Protein AF-S7Q0G0-F1 (afdb_monomer)

Nearest PDB structures (foldseek):
  1zi9-assembly1_A  TM=7.040E-01  e=8.096E-02  Pseudomonas putida
  4hxf-assembly1_B  TM=4.842E-01  e=6.337E-03  Pyrococcus horikoshii OT3
  5yzm-assembly1_A  TM=5.977E-01  e=3.192E-01  Deinococcus radiodurans R1 = ATCC 13939 = DSM 20539
  4zv9-assembly5_E  TM=6.119E-01  e=9.689E-01  Escherichia coli O157:H7
  5vw7-assembly1_A  TM=4.801E-01  e=5.652E+00  Zea mays

InterPro domains:
  IPR029058 Alpha/Beta hydrolase fold [SSF53474] (4-158)
  IPR050960 AB hydrolase superfamily, subfamily 4 [PTHR10794] (1-162)

Mean predicted aligned error: 10.91 Å

pLDDT: mean 83.36, std 21.14, range [27.02, 98.25]

Organism: Myotis brandtii (NCBI:txid109478)

Sequence (213 aa):
MTGAACISPVLRCREWFEAGLPWPYERGFLLHQKIALSRYTTALEDTVDTHKLFRSRSLREFEETLFCHTKSFPISWDAYWDHNDPLRDVDEAAVPVLCICSADDPVCGPPDHFLPTELFHSNPYFFLLLSRQGGHCGFLRQESLPAWSHEVILEYFRALTDFFRTEERIKGLSKHRGSFLGGRRRWGTLQKREVSPSSSLDEIFSWKRSYTR

Radius of gyration: 25.45 Å; Cα contacts (8 Å, |Δi|>4): 214; chains: 1; bounding box: 62×53×74 Å

Structure (mmCIF, N/CA/C/O backbone):
data_AF-S7Q0G0-F1
#
_entry.id   AF-S7Q0G0-F1
#
loop_
_atom_site.group_PDB
_atom_site.id
_atom_site.type_symbol
_atom_site.label_atom_id
_atom_site.label_alt_id
_atom_site.label_comp_id
_atom_site.label_asym_id
_atom_site.label_entity_id
_atom_site.label_seq_id
_atom_site.pdbx_PDB_ins_code
_atom_site.Cartn_x
_atom_site.Cartn_y
_atom_site.Cartn_z
_atom_site.occupancy
_atom_site.B_iso_or_equiv
_atom_site.auth_seq_id
_atom_site.auth_comp_id
_atom_site.auth_asym_id
_atom_site.auth_atom_id
_atom_site.pdbx_PDB_model_num
ATOM 1 N N . MET A 1 1 ? 0.731 -3.400 24.740 1.00 70.44 1 MET A N 1
ATOM 2 C CA . MET A 1 1 ? -0.543 -3.443 23.999 1.00 70.44 1 MET A CA 1
ATOM 3 C C . MET A 1 1 ? -0.237 -2.965 22.597 1.00 70.44 1 MET A C 1
ATOM 5 O O . MET A 1 1 ? 0.502 -1.996 22.485 1.00 70.44 1 MET A O 1
ATOM 9 N N . THR A 1 2 ? -0.728 -3.658 21.575 1.00 87.94 2 THR A N 1
ATOM 10 C CA . THR A 1 2 ? -0.314 -3.425 20.188 1.00 87.94 2 THR A CA 1
ATOM 11 C C . THR A 1 2 ? -1.556 -3.320 19.316 1.00 87.94 2 THR A C 1
ATOM 13 O O . THR A 1 2 ? -2.482 -4.110 19.473 1.00 87.94 2 THR A O 1
ATOM 16 N N . GLY A 1 3 ? -1.573 -2.331 18.436 1.00 94.50 3 GLY A N 1
ATOM 17 C CA . GLY A 1 3 ? -2.569 -2.127 17.392 1.00 94.50 3 GLY A CA 1
ATOM 18 C C . GLY A 1 3 ? -1.891 -1.392 16.241 1.00 94.50 3 GLY A C 1
ATOM 19 O O . GLY A 1 3 ? -0.854 -0.759 16.451 1.00 94.50 3 GLY A O 1
ATOM 20 N N . ALA A 1 4 ? -2.452 -1.489 15.044 1.00 96.88 4 ALA A N 1
ATOM 21 C CA . ALA A 1 4 ? -1.918 -0.833 13.858 1.00 96.88 4 ALA A CA 1
ATOM 22 C C . ALA A 1 4 ? -2.975 0.059 13.208 1.00 96.88 4 ALA A C 1
ATOM 24 O O . ALA A 1 4 ? -4.178 -0.154 13.370 1.00 96.88 4 ALA A O 1
ATOM 25 N N . ALA A 1 5 ? -2.516 1.069 12.478 1.00 97.50 5 ALA A N 1
ATOM 26 C CA . ALA A 1 5 ? -3.369 1.894 11.645 1.00 97.50 5 ALA A CA 1
ATOM 27 C C . ALA A 1 5 ? -2.645 2.237 10.341 1.00 97.50 5 ALA A C 1
ATOM 29 O O . ALA A 1 5 ? -1.442 2.503 10.347 1.00 97.50 5 ALA A O 1
ATOM 30 N N . CYS A 1 6 ? -3.388 2.241 9.242 1.00 96.94 6 CYS A N 1
ATOM 31 C CA . CYS A 1 6 ? -2.904 2.497 7.895 1.00 96.94 6 CYS A CA 1
ATOM 32 C C . CYS A 1 6 ? -3.751 3.602 7.258 1.00 96.94 6 CYS A C 1
ATOM 34 O O . CYS A 1 6 ? -4.979 3.581 7.357 1.00 96.94 6 CYS A O 1
ATOM 36 N N . ILE A 1 7 ? -3.097 4.548 6.586 1.00 97.31 7 ILE A N 1
ATOM 37 C CA . ILE A 1 7 ? -3.751 5.602 5.804 1.00 97.31 7 ILE A CA 1
ATOM 38 C C . ILE A 1 7 ? -3.572 5.247 4.331 1.00 97.31 7 ILE A C 1
ATOM 40 O O . ILE A 1 7 ? -2.442 5.145 3.865 1.00 97.31 7 ILE A O 1
ATOM 44 N N . SER A 1 8 ? -4.694 5.023 3.656 1.00 96.94 8 SER A N 1
ATOM 45 C CA . SER A 1 8 ? -4.835 4.564 2.272 1.00 96.94 8 SER A CA 1
ATOM 46 C C . SER A 1 8 ? -3.851 3.467 1.874 1.00 96.94 8 SER A C 1
ATOM 48 O O . SER A 1 8 ? -3.038 3.649 0.964 1.00 96.94 8 SER A O 1
ATOM 50 N N . PRO A 1 9 ? -3.893 2.317 2.568 1.00 96.44 9 PRO A N 1
ATOM 51 C CA . PRO A 1 9 ? -3.109 1.171 2.149 1.00 96.44 9 PRO A CA 1
ATOM 52 C C . PRO A 1 9 ? -3.590 0.676 0.780 1.00 96.44 9 PRO A C 1
ATOM 54 O O . PRO A 1 9 ? -4.787 0.482 0.565 1.00 96.44 9 PRO A O 1
ATOM 57 N N . VAL A 1 10 ? -2.648 0.391 -0.118 1.00 94.62 10 VAL A N 1
ATOM 58 C CA . VAL A 1 10 ? -2.924 -0.438 -1.296 1.00 94.62 10 VAL A CA 1
ATOM 59 C C . VAL A 1 10 ? -2.934 -1.888 -0.816 1.00 94.62 10 VAL A C 1
ATOM 61 O O . VAL A 1 10 ? -1.903 -2.415 -0.414 1.00 94.62 10 VAL A O 1
ATOM 64 N N . LEU A 1 11 ? -4.114 -2.508 -0.774 1.00 94.12 11 LEU A N 1
ATOM 65 C CA . LEU A 1 11 ? -4.291 -3.850 -0.200 1.00 94.12 11 LEU A CA 1
ATOM 66 C C . LEU A 1 11 ? -4.164 -4.951 -1.260 1.00 94.12 11 LEU A C 1
ATOM 68 O O . LEU A 1 11 ? -3.608 -6.003 -0.987 1.00 94.12 11 LEU A O 1
ATOM 72 N N . ARG A 1 12 ? -4.624 -4.691 -2.487 1.00 93.81 12 ARG A N 1
ATOM 73 C CA . ARG A 1 12 ? -4.507 -5.595 -3.642 1.00 93.81 12 ARG A CA 1
ATOM 74 C C . ARG A 1 12 ? -3.369 -5.154 -4.561 1.00 93.81 12 ARG A C 1
ATOM 76 O O . ARG A 1 12 ? -3.592 -4.685 -5.675 1.00 93.81 12 ARG A O 1
ATOM 83 N N . CYS A 1 13 ? -2.140 -5.195 -4.041 1.00 93.50 13 CYS A N 1
ATOM 84 C CA . CYS A 1 13 ? -0.966 -4.628 -4.715 1.00 93.50 13 CYS A CA 1
ATOM 85 C C . CYS A 1 13 ? -0.673 -5.284 -6.067 1.00 93.50 13 CYS A C 1
ATOM 87 O O . CYS A 1 13 ? -0.315 -4.589 -7.018 1.00 93.50 13 CYS A O 1
ATOM 89 N N . ARG A 1 14 ? -0.845 -6.604 -6.176 1.00 94.94 14 ARG A N 1
ATOM 90 C CA . ARG A 1 14 ? -0.619 -7.321 -7.431 1.00 94.94 14 ARG A CA 1
ATOM 91 C C . ARG A 1 14 ? -1.525 -6.790 -8.536 1.00 94.94 14 ARG A C 1
ATOM 93 O O . ARG A 1 14 ? -1.038 -6.354 -9.578 1.00 94.94 14 ARG A O 1
ATOM 100 N N . GLU A 1 15 ? -2.830 -6.792 -8.288 1.00 94.38 15 GLU A N 1
ATOM 101 C CA . GLU A 1 15 ? -3.833 -6.308 -9.230 1.00 94.38 15 GLU A CA 1
ATOM 102 C C . GLU A 1 15 ? -3.634 -4.823 -9.517 1.00 94.38 15 GLU A C 1
ATOM 104 O O . GLU A 1 15 ? -3.828 -4.386 -10.644 1.00 94.38 15 GLU A O 1
ATOM 109 N N . TRP A 1 16 ? -3.201 -4.047 -8.523 1.00 94.25 16 TRP A N 1
ATOM 110 C CA . TRP A 1 16 ? -2.886 -2.631 -8.683 1.00 94.25 16 TRP A CA 1
ATOM 111 C C . TRP A 1 16 ? -1.757 -2.390 -9.694 1.00 94.25 16 TRP A C 1
ATOM 113 O O . TRP A 1 16 ? -1.891 -1.547 -10.584 1.00 94.25 16 TRP A O 1
ATOM 123 N N . PHE A 1 17 ? -0.673 -3.169 -9.624 1.00 94.88 17 PHE A N 1
ATOM 124 C CA . PHE A 1 17 ? 0.392 -3.109 -10.627 1.00 94.88 17 PHE A CA 1
ATOM 125 C C . PHE A 1 17 ? -0.078 -3.617 -11.997 1.00 94.88 17 PHE A C 1
ATOM 127 O O . PHE A 1 17 ? 0.301 -3.045 -13.017 1.00 94.88 17 PHE A O 1
ATOM 134 N N . GLU A 1 18 ? -0.884 -4.680 -12.041 1.00 94.56 18 GLU A N 1
ATOM 135 C CA . GLU A 1 18 ? -1.365 -5.284 -13.292 1.00 94.56 18 GLU A CA 1
ATOM 136 C C . GLU A 1 18 ? -2.386 -4.409 -14.033 1.00 94.56 18 GLU A C 1
ATOM 138 O O . GLU A 1 18 ? -2.316 -4.291 -15.257 1.00 94.56 18 GLU A O 1
ATOM 143 N N . ALA A 1 19 ? -3.303 -3.772 -13.307 1.00 92.88 19 ALA A N 1
ATOM 144 C CA . ALA A 1 19 ? -4.296 -2.854 -13.855 1.00 92.88 19 ALA A CA 1
ATOM 145 C C . ALA A 1 19 ? -3.681 -1.505 -14.253 1.00 92.88 19 ALA A C 1
ATOM 147 O O . ALA A 1 19 ? -4.125 -0.880 -15.218 1.00 92.88 19 ALA A O 1
ATOM 148 N N . GLY A 1 20 ? -2.646 -1.077 -13.526 1.00 89.56 20 GLY A N 1
ATOM 149 C CA . GLY A 1 20 ? -1.986 0.203 -13.724 1.00 89.56 20 GLY A CA 1
ATOM 150 C C . GLY A 1 20 ? -2.776 1.383 -13.154 1.00 89.56 20 GLY A C 1
ATOM 151 O O . GLY A 1 20 ? -3.981 1.335 -12.907 1.00 89.56 20 GLY A O 1
ATOM 152 N N . LEU A 1 21 ? -2.060 2.484 -12.945 1.00 90.19 21 LEU A N 1
ATOM 153 C CA . LEU A 1 21 ? -2.636 3.746 -12.492 1.00 90.19 21 LEU A CA 1
ATOM 154 C C . LEU A 1 21 ? -3.151 4.575 -13.674 1.00 90.19 21 LEU A C 1
ATOM 156 O O . LEU A 1 21 ? -2.703 4.391 -14.810 1.00 90.19 21 LEU A O 1
ATOM 160 N N . PRO A 1 22 ? -3.997 5.594 -13.429 1.00 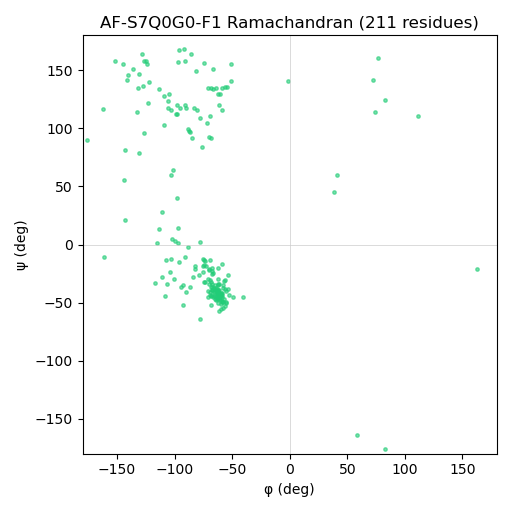90.19 22 PRO A N 1
ATOM 161 C CA . PRO A 1 22 ? -4.240 6.603 -14.442 1.00 90.19 22 PRO A CA 1
ATOM 162 C C . PRO A 1 22 ? -2.909 7.210 -14.906 1.00 90.19 22 PRO A C 1
ATOM 164 O O . PRO A 1 22 ? -2.053 7.584 -14.097 1.00 90.19 22 PRO A O 1
ATOM 167 N N . TRP A 1 23 ? -2.772 7.362 -16.224 1.00 90.69 23 TRP A N 1
ATOM 168 C CA . TRP A 1 23 ? -1.546 7.780 -16.913 1.00 90.69 23 TRP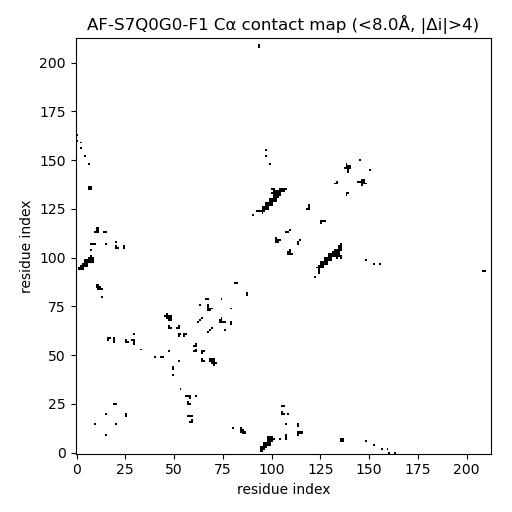 A CA 1
ATOM 169 C C . TRP A 1 23 ? -0.719 8.896 -16.243 1.00 90.69 23 TRP A C 1
ATOM 171 O O . TRP A 1 23 ? 0.507 8.746 -16.188 1.00 90.69 23 TRP A O 1
ATOM 181 N N . PRO A 1 24 ? -1.300 10.010 -15.736 1.00 91.94 24 PRO A N 1
ATOM 182 C CA . PRO A 1 24 ? -0.474 11.057 -15.137 1.00 91.94 24 PRO A CA 1
ATOM 183 C C . PRO A 1 24 ? 0.182 10.605 -13.824 1.00 91.94 24 PRO A C 1
ATOM 185 O O . PRO A 1 24 ? 1.343 10.938 -13.584 1.00 91.94 24 PRO A O 1
ATOM 188 N N . TYR A 1 25 ? -0.518 9.811 -13.008 1.00 91.94 25 TYR A N 1
ATOM 189 C CA . TYR A 1 25 ? 0.019 9.270 -11.759 1.00 91.94 25 TYR A CA 1
ATOM 190 C C . TYR A 1 25 ? 1.067 8.201 -12.040 1.00 91.94 25 TYR A C 1
ATOM 192 O O . TYR A 1 25 ? 2.158 8.264 -11.478 1.00 91.94 25 TYR A O 1
ATOM 200 N N . GLU A 1 26 ? 0.786 7.280 -12.967 1.00 94.44 26 GLU A N 1
ATOM 201 C CA . GLU A 1 26 ? 1.734 6.224 -13.326 1.00 94.44 26 GLU A CA 1
ATOM 202 C C . GLU A 1 26 ? 3.072 6.806 -13.795 1.00 94.44 26 GLU A C 1
ATOM 204 O O . GLU A 1 26 ? 4.136 6.419 -13.310 1.00 94.44 26 GLU A O 1
ATOM 209 N N . ARG A 1 27 ? 3.028 7.802 -14.690 1.00 95.12 27 ARG A N 1
ATOM 210 C CA . ARG A 1 27 ? 4.240 8.478 -15.166 1.00 95.12 27 ARG A CA 1
ATOM 211 C C . ARG A 1 27 ? 4.975 9.214 -14.058 1.00 95.12 27 ARG A C 1
ATOM 213 O O . ARG A 1 27 ? 6.203 9.163 -14.030 1.00 95.12 27 ARG A O 1
ATOM 220 N N . GLY A 1 28 ? 4.247 9.904 -13.180 1.00 95.75 28 GLY A N 1
ATOM 221 C CA . GLY A 1 28 ? 4.829 10.619 -12.046 1.00 95.75 28 GLY A CA 1
ATOM 222 C C . GLY A 1 28 ? 5.583 9.676 -11.110 1.00 95.75 28 GLY A C 1
ATOM 223 O O . GLY A 1 28 ? 6.762 9.904 -10.833 1.00 95.75 28 GLY A O 1
ATOM 224 N N . PHE A 1 29 ? 4.940 8.583 -10.693 1.00 95.12 29 PHE A N 1
ATOM 225 C CA . PHE A 1 29 ? 5.558 7.568 -9.840 1.00 95.12 29 PHE A CA 1
ATOM 226 C C . PHE A 1 29 ? 6.736 6.884 -10.526 1.00 95.12 29 PHE A C 1
ATOM 228 O O . PHE A 1 29 ? 7.815 6.800 -9.945 1.00 95.12 29 PHE A O 1
ATOM 235 N N . LEU A 1 30 ? 6.576 6.456 -11.779 1.00 97.06 30 LEU A N 1
ATOM 236 C CA . LEU A 1 30 ? 7.646 5.789 -12.514 1.00 97.06 30 LEU A CA 1
ATOM 237 C C . LEU A 1 30 ? 8.870 6.699 -12.671 1.00 97.06 30 LEU A C 1
ATOM 239 O O . LEU A 1 30 ? 10.003 6.257 -12.481 1.00 97.06 30 LEU A O 1
ATOM 243 N N . LEU A 1 31 ? 8.658 7.978 -12.993 1.00 97.50 31 LEU A N 1
ATOM 244 C CA . LEU A 1 31 ? 9.743 8.950 -13.088 1.00 97.50 31 LEU A CA 1
ATOM 245 C C . LEU A 1 31 ? 10.420 9.158 -11.730 1.00 97.50 31 LEU A C 1
ATOM 247 O O . LEU A 1 31 ? 11.648 9.168 -11.668 1.00 97.50 31 LEU A O 1
ATOM 251 N N . HIS A 1 32 ? 9.642 9.285 -10.654 1.00 96.62 32 HIS A N 1
ATOM 252 C CA . HIS A 1 32 ? 10.174 9.429 -9.302 1.00 96.62 32 HIS A CA 1
ATOM 253 C C . HIS A 1 32 ? 11.064 8.241 -8.910 1.00 96.62 32 HIS A C 1
ATOM 255 O O . HIS A 1 32 ? 12.215 8.444 -8.522 1.00 96.62 32 HIS A O 1
ATOM 261 N N . GLN A 1 33 ? 10.579 7.012 -9.106 1.00 96.44 33 GLN A N 1
ATOM 262 C CA . GLN A 1 33 ? 11.322 5.783 -8.811 1.00 96.44 33 GLN A CA 1
ATOM 263 C C . GLN A 1 33 ? 12.607 5.684 -9.646 1.00 96.44 33 GLN A C 1
ATOM 265 O O . GLN A 1 33 ? 13.678 5.382 -9.119 1.00 96.44 33 GLN A O 1
ATOM 270 N N . LYS A 1 34 ? 12.543 6.013 -10.944 1.00 97.12 34 LYS A N 1
ATOM 271 C CA . LYS A 1 34 ? 13.727 6.048 -11.816 1.00 97.12 34 LYS A CA 1
ATOM 272 C C . LYS A 1 34 ? 14.749 7.087 -11.368 1.00 97.12 34 LYS A C 1
ATOM 274 O O . LYS A 1 34 ? 15.937 6.784 -11.339 1.00 97.12 34 LYS A O 1
ATOM 279 N N . ILE A 1 35 ? 14.317 8.295 -11.003 1.00 97.12 35 ILE A N 1
ATOM 280 C CA . ILE A 1 35 ? 15.218 9.335 -10.488 1.00 97.12 35 ILE A CA 1
ATOM 281 C C . ILE A 1 35 ? 15.881 8.858 -9.194 1.00 97.12 35 ILE A C 1
ATOM 283 O O . ILE A 1 35 ? 17.103 8.960 -9.073 1.00 97.12 35 ILE A O 1
ATOM 287 N N . ALA A 1 36 ? 15.109 8.293 -8.263 1.00 95.69 36 ALA A N 1
ATOM 288 C CA . ALA A 1 36 ? 15.630 7.777 -7.002 1.00 95.69 36 ALA A CA 1
ATOM 289 C C . ALA A 1 36 ? 16.690 6.685 -7.229 1.00 95.69 36 ALA A C 1
ATOM 291 O O . ALA A 1 36 ? 17.797 6.788 -6.696 1.00 95.69 36 ALA A O 1
ATOM 292 N N . LEU A 1 37 ? 16.400 5.697 -8.082 1.00 95.62 37 LEU A N 1
ATOM 293 C CA . LEU A 1 37 ? 17.322 4.592 -8.361 1.00 95.62 37 LEU A CA 1
ATOM 294 C C . LEU A 1 37 ? 18.493 4.963 -9.272 1.00 95.62 37 LEU A C 1
ATOM 296 O O . LEU A 1 37 ? 19.541 4.328 -9.178 1.00 95.62 37 LEU A O 1
ATOM 300 N N . SER A 1 38 ? 18.384 6.006 -10.102 1.00 95.38 38 SER A N 1
ATOM 301 C CA . SER A 1 38 ? 19.480 6.431 -10.991 1.00 95.38 38 SER A CA 1
ATOM 302 C C . SER A 1 38 ? 20.778 6.731 -10.230 1.00 95.38 38 SER A C 1
ATOM 304 O O . SER A 1 38 ? 21.874 6.465 -10.727 1.00 95.38 38 SER A O 1
ATOM 306 N N . ARG A 1 39 ? 20.656 7.192 -8.979 1.00 95.19 39 ARG A N 1
ATOM 307 C CA . ARG A 1 39 ? 21.774 7.482 -8.069 1.00 95.19 39 ARG A CA 1
ATOM 308 C C . ARG A 1 39 ? 22.539 6.232 -7.626 1.00 95.19 39 ARG A C 1
ATOM 310 O O . ARG A 1 39 ? 23.675 6.352 -7.184 1.00 95.19 39 ARG A O 1
ATOM 317 N N . TYR A 1 40 ? 21.920 5.061 -7.745 1.00 94.56 40 TYR A N 1
ATOM 318 C CA . TYR A 1 40 ? 22.446 3.770 -7.303 1.00 94.56 40 TYR A CA 1
ATOM 319 C C . TYR A 1 40 ? 22.735 2.824 -8.474 1.00 94.56 40 TYR A C 1
ATOM 321 O O . TYR A 1 40 ? 22.965 1.638 -8.259 1.00 94.56 40 TYR A O 1
ATOM 329 N N . THR A 1 41 ? 22.748 3.337 -9.710 1.00 93.56 41 THR A N 1
ATOM 330 C CA . THR A 1 41 ? 22.919 2.527 -10.927 1.00 93.56 41 THR A CA 1
ATOM 331 C C . THR A 1 41 ? 24.152 1.627 -10.864 1.00 93.56 41 THR A C 1
ATOM 333 O O . THR A 1 41 ? 24.046 0.453 -11.186 1.00 93.56 41 THR A O 1
ATOM 336 N N . THR A 1 42 ? 25.290 2.141 -10.390 1.00 93.06 42 THR A N 1
ATOM 337 C CA . THR A 1 42 ? 26.540 1.370 -10.283 1.00 93.06 42 THR A CA 1
ATOM 338 C C . THR A 1 42 ? 26.440 0.209 -9.297 1.00 93.06 42 THR A C 1
ATOM 340 O O . THR A 1 42 ? 26.979 -0.857 -9.554 1.00 93.06 42 THR A O 1
ATOM 343 N N . ALA A 1 43 ? 25.725 0.385 -8.184 1.00 93.25 43 ALA A N 1
ATOM 344 C CA . ALA A 1 43 ? 25.512 -0.680 -7.205 1.00 93.25 43 ALA A CA 1
ATOM 345 C C . ALA A 1 43 ? 24.504 -1.729 -7.704 1.00 93.25 43 ALA A C 1
ATOM 347 O O . ALA A 1 43 ? 24.605 -2.905 -7.364 1.00 93.25 43 ALA A O 1
ATOM 348 N N . LEU A 1 44 ? 23.525 -1.304 -8.506 1.00 92.81 44 LEU A N 1
ATOM 349 C CA . LEU A 1 44 ? 22.497 -2.183 -9.062 1.00 92.81 44 LEU A CA 1
ATOM 350 C C . LEU A 1 44 ? 22.963 -2.936 -10.311 1.00 92.81 44 LEU A C 1
ATOM 352 O O . LEU A 1 44 ? 22.379 -3.968 -10.634 1.00 92.81 44 LEU A O 1
ATOM 356 N N . GLU A 1 45 ? 24.001 -2.450 -10.995 1.00 93.56 45 GLU A N 1
ATOM 357 C CA . GLU A 1 45 ? 24.485 -3.007 -12.259 1.00 93.56 45 GLU A CA 1
ATOM 358 C C . GLU A 1 45 ? 24.849 -4.488 -12.145 1.00 93.56 45 GLU A C 1
ATOM 360 O O . GLU A 1 45 ? 24.517 -5.260 -13.040 1.00 93.56 45 GLU A O 1
ATOM 365 N N . ASP A 1 46 ? 25.433 -4.926 -11.031 1.00 92.94 46 ASP A N 1
ATOM 366 C CA . ASP A 1 46 ? 25.801 -6.333 -10.830 1.00 92.94 46 ASP A CA 1
ATOM 367 C C . ASP A 1 46 ? 24.601 -7.243 -10.526 1.00 92.94 46 ASP A C 1
ATOM 369 O O . ASP A 1 46 ? 24.684 -8.458 -10.701 1.00 92.94 46 ASP A O 1
ATOM 373 N N . THR A 1 47 ? 23.465 -6.674 -10.111 1.00 93.56 47 THR A N 1
ATOM 374 C CA . THR A 1 47 ? 22.293 -7.439 -9.651 1.00 93.56 47 THR A CA 1
ATOM 375 C C . THR A 1 47 ? 21.151 -7.438 -10.665 1.00 93.56 47 THR A C 1
ATOM 377 O O . THR A 1 47 ? 20.450 -8.439 -10.792 1.00 93.56 47 THR A O 1
ATOM 380 N N . VAL A 1 48 ? 20.957 -6.347 -11.408 1.00 95.00 48 VAL A N 1
ATOM 381 C CA . VAL A 1 48 ? 19.804 -6.137 -12.299 1.00 95.00 48 VAL A CA 1
ATOM 382 C C . VAL A 1 48 ? 20.268 -5.556 -13.636 1.00 95.00 48 VAL A C 1
ATOM 384 O O . VAL A 1 48 ? 21.269 -4.847 -13.715 1.00 95.00 48 VAL A O 1
ATOM 387 N N . ASP A 1 49 ? 19.542 -5.844 -14.719 1.00 94.50 49 ASP A N 1
ATOM 388 C CA . ASP A 1 49 ? 19.712 -5.130 -15.990 1.00 94.50 49 ASP A CA 1
ATOM 389 C C . ASP A 1 49 ? 19.199 -3.684 -15.859 1.00 94.50 49 ASP A C 1
ATOM 391 O O . ASP A 1 49 ? 18.014 -3.387 -16.047 1.00 94.50 49 ASP A O 1
ATOM 395 N N . THR A 1 50 ? 20.110 -2.772 -15.518 1.00 95.25 50 THR A N 1
ATOM 396 C CA . THR A 1 50 ? 19.821 -1.345 -15.328 1.00 95.25 50 THR A CA 1
ATOM 397 C C . THR A 1 50 ? 19.327 -0.678 -16.612 1.00 95.25 50 THR A C 1
ATOM 399 O O . THR A 1 50 ? 18.445 0.181 -16.560 1.00 95.25 50 THR A O 1
ATOM 402 N N . HIS A 1 51 ? 19.816 -1.094 -17.784 1.00 93.81 51 HIS A N 1
ATOM 403 C CA . HIS A 1 51 ? 19.362 -0.548 -19.062 1.00 93.81 51 HIS A CA 1
ATOM 404 C C . HIS A 1 51 ? 17.897 -0.911 -19.329 1.00 93.81 51 HIS A C 1
ATOM 406 O O . HIS A 1 51 ? 17.109 -0.039 -19.708 1.00 93.81 51 HIS A O 1
ATOM 412 N N . LYS A 1 52 ? 17.502 -2.168 -19.094 1.00 94.94 52 LYS A N 1
ATOM 413 C CA . LYS A 1 52 ? 16.096 -2.587 -19.178 1.00 94.94 52 LYS A CA 1
ATOM 414 C C . LYS A 1 52 ? 15.239 -1.851 -18.144 1.00 94.94 52 LYS A C 1
ATOM 416 O O . LYS A 1 52 ? 14.217 -1.283 -18.523 1.00 94.94 52 LYS A O 1
ATOM 421 N N . LEU A 1 53 ? 15.696 -1.769 -16.892 1.00 96.44 53 LEU A N 1
ATOM 422 C CA . LEU A 1 53 ? 14.989 -1.111 -15.786 1.00 96.44 53 LEU A CA 1
ATOM 423 C C . LEU A 1 53 ? 14.641 0.355 -16.097 1.00 96.44 53 LEU A C 1
ATOM 425 O O . LEU A 1 53 ? 13.492 0.785 -15.977 1.00 96.44 53 LEU A O 1
ATOM 429 N N . PHE A 1 54 ? 15.615 1.147 -16.556 1.00 96.62 54 PHE A N 1
ATOM 430 C CA . PHE A 1 54 ? 15.369 2.559 -16.869 1.00 96.62 54 PHE A CA 1
ATOM 431 C C . PHE A 1 54 ? 14.563 2.761 -18.162 1.00 96.62 54 PHE A C 1
ATOM 433 O O . PHE A 1 54 ? 13.997 3.841 -18.368 1.00 96.62 54 PHE A O 1
ATOM 440 N N . ARG A 1 55 ? 14.422 1.726 -19.001 1.00 96.69 55 ARG A N 1
ATOM 441 C CA . ARG A 1 55 ? 13.578 1.734 -20.208 1.00 96.69 55 ARG A CA 1
ATOM 442 C C . ARG A 1 55 ? 12.143 1.261 -19.986 1.00 96.69 55 ARG A C 1
ATOM 444 O O . ARG A 1 55 ? 11.334 1.494 -20.886 1.00 96.69 55 ARG A O 1
ATOM 451 N N . SER A 1 56 ? 11.816 0.683 -18.828 1.00 97.19 56 SER A N 1
ATOM 452 C CA . SER A 1 56 ? 10.453 0.257 -18.475 1.00 97.19 56 SER A CA 1
ATOM 453 C C . SER A 1 56 ? 9.435 1.379 -18.684 1.00 97.19 56 SER A C 1
ATOM 455 O O . SER A 1 56 ? 9.734 2.551 -18.429 1.00 97.19 56 SER A O 1
ATOM 457 N N . ARG A 1 57 ? 8.242 1.050 -19.178 1.00 95.06 57 ARG A N 1
ATOM 458 C CA . ARG A 1 57 ? 7.208 2.031 -19.556 1.00 95.06 57 ARG A CA 1
ATOM 459 C C . ARG A 1 57 ? 6.020 2.075 -18.606 1.00 95.06 57 ARG A C 1
ATOM 461 O O . ARG A 1 57 ? 5.264 3.040 -18.674 1.00 95.06 57 ARG A O 1
ATOM 468 N N . SER A 1 58 ? 5.907 1.087 -17.729 1.00 96.44 58 SER A N 1
ATOM 469 C CA . SER A 1 58 ? 4.894 0.992 -16.681 1.00 96.44 58 SER A CA 1
ATOM 470 C C . SER A 1 58 ? 5.537 0.728 -15.324 1.00 96.44 58 SER A C 1
ATOM 472 O O . SER A 1 58 ? 6.702 0.317 -15.239 1.00 96.44 58 SER A O 1
ATOM 474 N N . LEU A 1 59 ? 4.768 0.949 -14.258 1.00 96.50 59 LEU A N 1
ATOM 475 C CA . LEU A 1 59 ? 5.195 0.588 -12.904 1.00 96.50 59 LEU A CA 1
ATOM 476 C C . LEU A 1 59 ? 5.391 -0.925 -12.761 1.00 96.50 59 LEU A C 1
ATOM 478 O O . LEU A 1 59 ? 6.392 -1.346 -12.188 1.00 96.50 59 LEU A O 1
ATOM 482 N N . ARG A 1 60 ? 4.509 -1.735 -13.362 1.00 96.31 60 ARG A N 1
ATOM 483 C CA . ARG A 1 60 ? 4.642 -3.201 -13.397 1.00 96.31 60 ARG A CA 1
ATOM 484 C C . ARG A 1 60 ? 5.969 -3.640 -14.009 1.00 96.31 60 ARG A C 1
ATOM 486 O O . ARG A 1 60 ? 6.700 -4.405 -13.396 1.00 96.31 60 ARG A O 1
ATOM 493 N N . GLU A 1 61 ? 6.291 -3.160 -15.214 1.00 97.00 61 GLU A N 1
ATOM 494 C CA . GLU A 1 61 ? 7.536 -3.534 -15.906 1.00 97.00 61 GLU A CA 1
ATOM 495 C C . GLU A 1 61 ? 8.780 -3.112 -15.118 1.00 97.00 61 GLU A C 1
ATOM 497 O O . GLU A 1 61 ? 9.824 -3.765 -15.191 1.00 97.00 61 GLU A O 1
ATOM 502 N N . PHE A 1 62 ? 8.698 -1.983 -14.415 1.00 97.50 62 PHE A N 1
ATOM 503 C CA . PHE A 1 62 ? 9.776 -1.491 -13.571 1.00 97.50 62 PHE A CA 1
ATOM 504 C C . PHE A 1 62 ? 9.983 -2.398 -12.353 1.00 97.50 62 PHE A C 1
ATOM 506 O O . PHE A 1 62 ? 11.095 -2.885 -12.163 1.00 97.50 62 PHE A O 1
ATOM 513 N N . GLU A 1 63 ? 8.918 -2.691 -11.605 1.00 96.88 63 GLU A N 1
ATOM 514 C CA . GLU A 1 63 ? 8.935 -3.569 -10.427 1.00 96.88 63 GLU A CA 1
ATOM 515 C C . GLU A 1 63 ? 9.394 -4.992 -10.786 1.00 96.88 63 GLU A C 1
ATOM 517 O O . GLU A 1 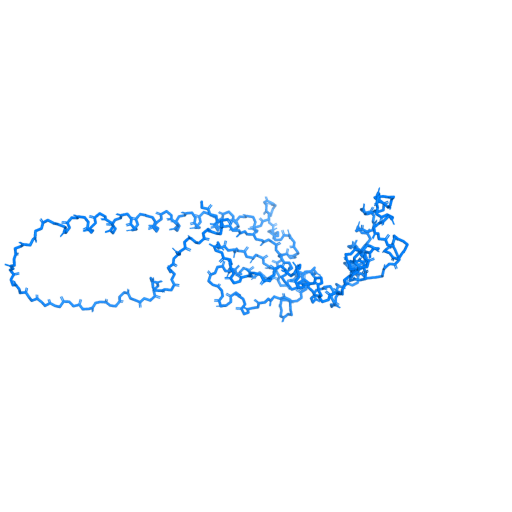63 ? 10.318 -5.537 -10.183 1.00 96.88 63 GLU A O 1
ATOM 522 N N . GLU A 1 64 ? 8.822 -5.570 -11.846 1.00 97.06 64 GLU A N 1
ATOM 523 C CA . GLU A 1 64 ? 9.168 -6.906 -12.339 1.00 97.06 64 GLU A CA 1
ATOM 524 C C . GLU A 1 64 ? 10.635 -6.970 -12.791 1.00 97.06 64 GLU A C 1
ATOM 526 O O . GLU A 1 64 ? 11.346 -7.933 -12.512 1.00 97.06 64 GLU A O 1
ATOM 531 N N . THR A 1 65 ? 11.148 -5.933 -13.459 1.00 96.50 65 THR A N 1
ATOM 532 C CA . THR A 1 65 ? 12.572 -5.906 -13.828 1.00 96.50 65 THR A CA 1
ATOM 533 C C . THR A 1 65 ? 13.472 -5.794 -12.602 1.00 96.50 65 THR A C 1
ATOM 535 O O . THR A 1 65 ? 14.509 -6.452 -12.564 1.00 96.50 65 THR A O 1
ATOM 538 N N . LEU A 1 66 ? 13.075 -4.998 -11.609 1.00 95.75 66 LEU A N 1
ATOM 539 C CA . LEU A 1 66 ? 13.866 -4.758 -10.409 1.00 95.75 66 LEU A CA 1
ATOM 540 C C . LEU A 1 66 ? 13.960 -5.995 -9.508 1.00 95.75 66 LEU A C 1
ATOM 542 O O . LEU A 1 66 ? 15.047 -6.301 -9.022 1.00 95.75 66 LEU A O 1
ATOM 546 N N . PHE A 1 67 ? 12.848 -6.707 -9.308 1.00 95.56 67 PHE A N 1
ATOM 547 C CA . PHE A 1 67 ? 12.761 -7.781 -8.314 1.00 95.56 67 PHE A CA 1
ATOM 548 C C . PHE A 1 67 ? 12.630 -9.189 -8.898 1.00 95.56 67 PHE A C 1
ATOM 550 O O . PHE A 1 67 ? 13.086 -10.141 -8.271 1.00 95.56 67 PHE A O 1
ATOM 557 N N . CYS A 1 68 ? 12.051 -9.348 -10.092 1.00 96.31 68 CYS A N 1
ATOM 558 C CA . CYS A 1 68 ? 11.854 -10.671 -10.698 1.00 96.31 68 CYS A CA 1
ATOM 559 C C . CYS A 1 68 ? 12.996 -11.050 -11.649 1.00 96.31 68 CYS A C 1
ATOM 561 O O . CYS A 1 68 ? 13.413 -12.203 -11.692 1.00 96.31 68 CYS A O 1
ATOM 563 N N . HIS A 1 69 ? 13.552 -10.089 -12.391 1.00 93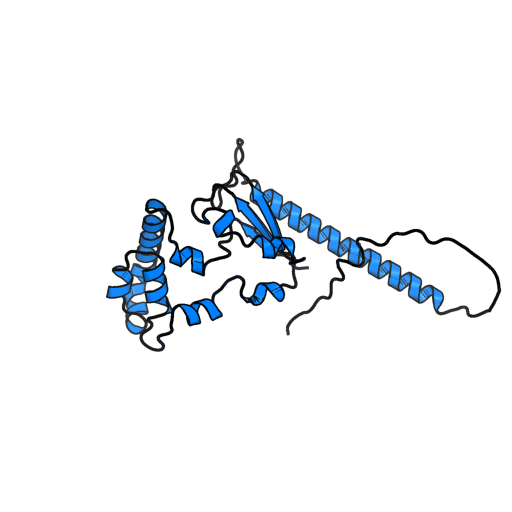.94 69 HIS A N 1
ATOM 564 C CA . HIS A 1 69 ? 14.594 -10.332 -13.399 1.00 93.94 69 HIS A CA 1
ATOM 565 C C . HIS A 1 69 ? 16.022 -10.071 -12.892 1.00 93.94 69 HIS A C 1
ATOM 567 O O . HIS A 1 69 ? 16.858 -9.527 -13.620 1.00 93.94 69 HIS A O 1
ATOM 573 N N . THR A 1 70 ? 16.315 -10.452 -11.647 1.00 91.56 70 THR A N 1
ATOM 574 C CA . THR A 1 70 ? 17.683 -10.347 -11.118 1.00 91.56 70 THR A CA 1
ATOM 575 C C . THR A 1 70 ? 18.631 -11.305 -11.850 1.00 91.56 70 THR A C 1
ATOM 577 O O . THR A 1 70 ? 18.228 -12.361 -12.341 1.00 91.56 70 THR A O 1
ATOM 580 N N . LYS A 1 71 ? 19.914 -10.939 -11.940 1.00 91.19 71 LYS A N 1
ATOM 581 C CA . LYS A 1 71 ? 20.942 -11.708 -12.659 1.00 91.19 71 LYS A CA 1
ATOM 582 C C . LYS A 1 71 ? 21.285 -13.034 -11.978 1.00 91.19 71 LYS A C 1
ATOM 584 O O . LYS A 1 71 ? 21.687 -13.974 -12.656 1.00 91.19 71 LYS A O 1
ATOM 589 N N . SER A 1 72 ? 21.169 -13.096 -10.653 1.00 89.69 72 SER A N 1
ATOM 590 C CA . SER A 1 72 ? 21.558 -14.261 -9.855 1.00 89.69 72 SER A CA 1
ATOM 591 C C . SER A 1 72 ? 20.414 -15.255 -9.665 1.00 89.69 72 SER A C 1
ATOM 593 O O . SER A 1 72 ? 20.645 -16.458 -9.764 1.00 89.69 72 SER A O 1
ATOM 595 N N . PHE A 1 73 ? 19.193 -14.771 -9.422 1.00 89.88 73 PHE A N 1
ATOM 596 C CA . PHE A 1 73 ? 18.033 -15.610 -9.121 1.00 89.88 73 PHE A CA 1
ATOM 597 C C . PHE A 1 73 ? 16.769 -15.025 -9.758 1.00 89.88 73 PHE A C 1
ATOM 599 O O . PHE A 1 73 ? 15.999 -14.331 -9.089 1.00 89.88 73 PHE A O 1
ATOM 606 N N . PRO A 1 74 ? 16.549 -15.267 -11.061 1.00 93.94 74 PRO A N 1
ATOM 607 C CA . PRO A 1 74 ? 15.322 -14.838 -11.704 1.00 93.94 74 PRO A CA 1
ATOM 608 C C . PRO A 1 74 ? 14.135 -15.650 -11.172 1.00 93.94 74 PRO A C 1
ATOM 610 O O . PRO A 1 74 ? 14.202 -16.877 -11.079 1.00 93.94 74 PRO A O 1
ATOM 613 N N . ILE A 1 75 ? 13.041 -14.964 -10.857 1.00 96.94 75 ILE A N 1
ATOM 614 C CA . ILE A 1 75 ? 11.779 -15.558 -10.404 1.00 96.94 75 ILE A CA 1
ATOM 615 C C . ILE A 1 75 ? 10.628 -15.059 -11.280 1.00 96.94 75 ILE A C 1
ATOM 617 O O . ILE A 1 75 ? 10.733 -14.023 -11.933 1.00 96.94 75 ILE A O 1
ATOM 621 N N . SER A 1 76 ? 9.525 -15.803 -11.327 1.00 96.62 76 SER A N 1
ATOM 622 C CA . SER A 1 76 ? 8.310 -15.357 -12.017 1.00 96.62 76 SER A CA 1
ATOM 623 C C . SER A 1 76 ? 7.579 -14.277 -11.217 1.00 96.62 76 SER A C 1
ATOM 625 O O . SER A 1 76 ? 7.647 -14.280 -9.989 1.00 96.62 76 SER A O 1
ATOM 627 N N . TRP A 1 77 ? 6.781 -13.455 -11.900 1.00 96.31 77 TRP A N 1
ATOM 628 C CA . TRP A 1 77 ? 5.870 -12.493 -11.270 1.00 96.31 77 TRP A CA 1
ATOM 629 C C . TRP A 1 77 ? 4.926 -13.134 -10.239 1.00 96.31 77 TRP A C 1
ATOM 631 O O . TRP A 1 77 ? 4.713 -12.562 -9.175 1.00 96.31 77 TRP A O 1
ATOM 641 N N . ASP A 1 78 ? 4.422 -14.344 -10.513 1.00 96.12 78 ASP A N 1
ATOM 642 C CA . ASP A 1 78 ? 3.581 -15.099 -9.572 1.00 96.12 78 ASP A CA 1
ATOM 643 C C . ASP A 1 78 ? 4.337 -15.427 -8.278 1.00 96.12 78 ASP A C 1
ATOM 645 O O . ASP A 1 78 ? 3.949 -14.969 -7.209 1.00 96.12 78 ASP A O 1
ATOM 649 N N . ALA A 1 79 ? 5.481 -16.112 -8.391 1.00 96.50 79 ALA A N 1
ATOM 650 C CA . ALA A 1 79 ? 6.342 -16.432 -7.248 1.00 96.50 79 ALA A CA 1
ATOM 651 C C . ALA A 1 79 ? 6.803 -15.195 -6.451 1.00 96.50 79 ALA A C 1
ATOM 653 O O . ALA A 1 79 ? 7.009 -15.276 -5.243 1.00 96.50 79 ALA A O 1
ATOM 654 N N . TYR A 1 80 ? 6.979 -14.040 -7.103 1.00 96.81 80 TYR A N 1
ATOM 655 C CA . TYR A 1 80 ? 7.250 -12.788 -6.397 1.00 96.81 80 TYR A CA 1
ATOM 656 C C . TYR A 1 80 ? 6.065 -12.390 -5.505 1.00 96.81 80 TYR A C 1
ATOM 658 O O . TYR A 1 80 ? 6.265 -12.111 -4.322 1.00 96.81 80 TYR A O 1
ATOM 666 N N . TRP A 1 81 ? 4.834 -12.414 -6.019 1.00 96.19 81 TRP A N 1
ATOM 667 C CA . TRP A 1 81 ? 3.652 -12.055 -5.229 1.00 96.19 81 TRP A CA 1
ATOM 668 C C . TRP A 1 81 ? 3.283 -13.080 -4.163 1.00 96.19 81 TRP A C 1
ATOM 670 O O . TRP A 1 81 ? 2.860 -12.664 -3.088 1.00 96.19 81 TRP A O 1
ATOM 680 N N . ASP A 1 82 ? 3.569 -14.367 -4.373 1.00 95.19 82 ASP A N 1
ATOM 681 C CA . ASP A 1 82 ? 3.429 -15.399 -3.332 1.00 95.19 82 ASP A CA 1
ATOM 682 C C . ASP A 1 82 ? 4.194 -15.031 -2.046 1.00 95.19 82 ASP A C 1
ATOM 684 O O . ASP A 1 82 ? 3.842 -15.455 -0.942 1.00 95.19 82 ASP A O 1
ATOM 688 N N . HIS A 1 83 ? 5.249 -14.217 -2.164 1.00 93.69 83 HIS A N 1
ATOM 689 C CA . HIS A 1 83 ? 6.046 -13.764 -1.030 1.00 93.69 83 HIS A CA 1
ATOM 690 C C . HIS A 1 83 ? 5.790 -12.321 -0.587 1.00 93.69 83 HIS A C 1
ATOM 692 O O . HIS A 1 83 ? 6.074 -12.013 0.573 1.00 93.69 83 HIS A O 1
ATOM 698 N N . ASN A 1 84 ? 5.281 -11.465 -1.476 1.00 95.25 84 ASN A N 1
ATOM 699 C CA . ASN A 1 84 ? 5.201 -10.014 -1.273 1.00 95.25 84 ASN A CA 1
ATOM 700 C C . ASN A 1 84 ? 3.765 -9.466 -1.206 1.00 95.25 84 ASN A C 1
ATOM 702 O O . ASN A 1 84 ? 3.591 -8.258 -1.048 1.00 95.25 84 ASN A O 1
ATOM 706 N N . ASP A 1 85 ? 2.739 -10.315 -1.312 1.00 94.88 85 ASP A N 1
ATOM 707 C CA . ASP A 1 85 ? 1.353 -9.893 -1.109 1.00 94.88 85 ASP A CA 1
ATOM 708 C C . ASP A 1 85 ? 1.157 -9.370 0.333 1.00 94.88 85 ASP A C 1
ATOM 710 O O . ASP A 1 85 ? 1.378 -10.119 1.293 1.00 94.88 85 ASP A O 1
ATOM 714 N N . PRO A 1 86 ? 0.745 -8.098 0.524 1.00 92.44 86 PRO A N 1
ATOM 715 C CA . PRO A 1 86 ? 0.528 -7.529 1.855 1.00 92.44 86 PRO A CA 1
ATOM 716 C C . PRO A 1 86 ? -0.572 -8.240 2.657 1.00 92.44 86 PRO A C 1
ATOM 718 O O . PRO A 1 86 ? -0.605 -8.105 3.880 1.00 92.44 86 PRO A O 1
ATOM 721 N N . LEU A 1 87 ? -1.470 -8.976 1.997 1.00 94.06 87 LEU A N 1
ATOM 722 C CA . LEU A 1 87 ? -2.553 -9.727 2.629 1.00 94.06 87 LEU A CA 1
ATOM 723 C C . LEU A 1 87 ? -2.252 -11.221 2.782 1.00 94.06 87 LEU A C 1
ATOM 725 O O . LEU A 1 87 ? -3.110 -11.943 3.288 1.00 94.06 87 LEU A O 1
ATOM 729 N N . ARG A 1 88 ? -1.057 -11.694 2.399 1.00 94.31 88 ARG A N 1
ATOM 730 C CA . ARG A 1 88 ? -0.707 -13.125 2.419 1.00 94.31 88 ARG A CA 1
ATOM 731 C C . ARG A 1 88 ? -1.032 -13.809 3.750 1.00 94.31 88 ARG A C 1
ATOM 733 O O . ARG A 1 88 ? -1.619 -14.883 3.762 1.00 94.31 88 ARG A O 1
ATOM 740 N N . ASP A 1 89 ? -0.673 -13.156 4.854 1.00 92.62 89 ASP A N 1
ATOM 741 C CA . ASP A 1 89 ? -0.792 -13.699 6.212 1.00 92.62 89 ASP A CA 1
ATOM 742 C C . ASP A 1 89 ? -1.883 -12.962 7.019 1.00 92.62 89 ASP A C 1
ATOM 744 O O . ASP A 1 89 ? -1.811 -12.842 8.243 1.00 92.62 89 ASP A O 1
ATOM 748 N N . VAL A 1 90 ? -2.898 -12.410 6.341 1.00 92.81 90 VAL A N 1
ATOM 749 C CA . VAL A 1 90 ? -3.930 -11.565 6.971 1.00 92.81 90 VAL A CA 1
ATOM 750 C C . VAL A 1 90 ? -4.760 -12.305 8.028 1.00 92.81 90 VAL A C 1
ATOM 752 O O . VAL A 1 90 ? -5.196 -11.704 9.014 1.00 92.81 90 VAL A O 1
ATOM 755 N N . ASP A 1 91 ? -4.926 -13.618 7.867 1.00 90.75 91 ASP A N 1
ATOM 756 C CA . ASP A 1 91 ? -5.625 -14.484 8.822 1.00 90.75 91 ASP A CA 1
ATOM 757 C C . ASP A 1 91 ? -4.813 -14.738 10.103 1.00 90.75 91 ASP A C 1
ATOM 759 O O . ASP A 1 91 ? -5.374 -15.103 11.137 1.00 90.75 91 ASP A O 1
ATOM 763 N N . GLU A 1 92 ? -3.498 -14.503 10.072 1.00 91.94 92 GLU A N 1
ATOM 764 C CA . GLU A 1 92 ? -2.614 -14.623 11.237 1.00 91.94 92 GLU A CA 1
ATOM 765 C C . GLU A 1 92 ? -2.529 -13.324 12.055 1.00 91.94 92 GLU A C 1
ATOM 767 O O . GLU A 1 92 ? -1.872 -13.278 13.102 1.00 91.94 92 GLU A O 1
ATOM 772 N N . ALA A 1 93 ? -3.198 -12.254 11.614 1.00 90.50 93 ALA A N 1
ATOM 773 C CA . ALA A 1 93 ? -3.204 -10.982 12.319 1.00 90.50 93 ALA A CA 1
ATOM 774 C C . ALA A 1 93 ? -3.755 -11.140 13.748 1.00 90.50 93 ALA A C 1
ATOM 776 O O . ALA A 1 93 ? -4.924 -11.440 13.967 1.00 90.50 93 ALA A O 1
ATOM 777 N N . ALA A 1 94 ? -2.902 -10.890 14.744 1.00 90.50 94 ALA A N 1
ATOM 778 C CA . ALA A 1 94 ? -3.244 -11.017 16.165 1.00 90.50 94 ALA A CA 1
ATOM 779 C C . ALA A 1 94 ? -3.513 -9.667 16.858 1.00 90.50 94 ALA A C 1
ATOM 781 O O . ALA A 1 94 ? -3.664 -9.601 18.084 1.00 90.50 94 ALA A O 1
ATOM 782 N N . VAL A 1 95 ? -3.514 -8.572 16.096 1.00 93.88 95 VAL A N 1
ATOM 783 C CA . VAL A 1 95 ? -3.689 -7.203 16.591 1.00 93.88 95 VAL A CA 1
ATOM 784 C C . VAL A 1 95 ? -4.740 -6.485 15.754 1.00 93.88 95 VAL A C 1
ATOM 786 O O . VAL A 1 95 ? -4.827 -6.738 14.558 1.00 93.88 95 VAL A O 1
ATOM 789 N N . PRO A 1 96 ? -5.522 -5.575 16.351 1.00 96.19 96 PRO A N 1
ATOM 790 C CA . PRO A 1 96 ? -6.514 -4.822 15.605 1.00 96.19 96 PRO A CA 1
ATOM 791 C C . PRO A 1 96 ? -5.821 -3.811 14.674 1.00 96.19 96 PRO A C 1
ATOM 793 O O . PRO A 1 96 ? -4.901 -3.091 15.091 1.00 96.19 96 PRO A O 1
ATOM 796 N N . VAL A 1 97 ? -6.279 -3.742 13.427 1.00 97.50 97 VAL A N 1
ATOM 797 C CA . VAL A 1 97 ? -5.756 -2.898 12.349 1.00 97.50 97 VAL A CA 1
ATOM 798 C C . VAL A 1 97 ? -6.871 -2.002 11.818 1.00 97.50 97 VAL A C 1
ATOM 800 O O . VAL A 1 97 ? -7.890 -2.493 11.344 1.00 97.50 97 VAL A O 1
ATOM 803 N N . LEU A 1 98 ? -6.675 -0.684 11.867 1.00 98.25 98 LEU A N 1
ATOM 804 C CA . LEU A 1 98 ? -7.576 0.283 11.235 1.00 98.25 98 LEU A CA 1
ATOM 805 C C . LEU A 1 98 ? -7.027 0.718 9.873 1.00 98.25 98 LEU A C 1
ATOM 807 O O . LEU A 1 98 ? -5.963 1.326 9.804 1.00 98.25 98 LEU A O 1
ATOM 811 N N . CYS A 1 99 ? -7.777 0.491 8.801 1.00 98.06 99 CYS A N 1
ATOM 812 C CA . CYS A 1 99 ? -7.491 1.009 7.468 1.00 98.06 99 CYS A CA 1
ATOM 813 C C . CYS A 1 99 ? -8.414 2.197 7.170 1.00 98.06 99 CYS A C 1
ATOM 815 O O . CYS A 1 99 ? -9.631 2.038 7.078 1.00 98.06 99 CYS A O 1
ATOM 817 N N . ILE A 1 100 ? -7.844 3.389 6.999 1.00 98.12 100 ILE A N 1
ATOM 818 C CA . ILE A 1 100 ? -8.573 4.581 6.547 1.00 98.12 100 ILE A CA 1
ATOM 819 C C . ILE A 1 100 ? -8.389 4.690 5.037 1.00 98.12 100 ILE A C 1
ATOM 821 O O . ILE A 1 100 ? -7.265 4.858 4.584 1.00 98.12 100 ILE A O 1
ATOM 825 N N . CYS A 1 101 ? -9.468 4.603 4.267 1.00 97.38 101 CYS A N 1
ATOM 826 C CA . CYS A 1 101 ? -9.452 4.668 2.806 1.00 97.38 101 CYS A CA 1
ATOM 827 C C . CYS A 1 101 ? -10.391 5.773 2.313 1.00 97.38 101 CYS A C 1
ATOM 829 O O . CYS A 1 101 ? -11.344 6.138 3.005 1.00 97.38 101 CYS A O 1
ATOM 831 N N . SER A 1 102 ? -10.164 6.268 1.097 1.00 96.62 102 SER A N 1
ATOM 832 C CA . SER A 1 102 ? -11.070 7.214 0.443 1.00 96.62 102 SER A CA 1
ATOM 833 C C . SER A 1 102 ? -11.562 6.687 -0.899 1.00 96.62 102 SER A C 1
ATOM 835 O O . SER A 1 102 ? -10.792 6.130 -1.675 1.00 96.62 102 SER A O 1
ATOM 837 N N . ALA A 1 103 ? -12.842 6.905 -1.196 1.00 95.94 103 ALA A N 1
ATOM 838 C CA . ALA A 1 103 ? -13.450 6.508 -2.463 1.00 95.94 103 ALA A CA 1
ATOM 839 C C . ALA A 1 103 ? -12.966 7.336 -3.667 1.00 95.94 103 ALA A C 1
ATOM 841 O O . ALA A 1 103 ? -13.086 6.887 -4.804 1.00 95.94 103 ALA A O 1
ATOM 842 N N . ASP A 1 104 ? -12.431 8.535 -3.425 1.00 94.69 104 ASP A N 1
ATOM 843 C CA . ASP A 1 104 ? -11.857 9.420 -4.445 1.00 94.69 104 ASP A CA 1
ATOM 844 C C . ASP A 1 104 ? -10.327 9.307 -4.566 1.00 94.69 104 ASP A C 1
ATOM 846 O O . ASP A 1 104 ? -9.701 10.177 -5.170 1.00 94.69 104 ASP A O 1
ATOM 850 N N . ASP A 1 105 ? -9.712 8.271 -3.984 1.00 95.00 105 ASP A N 1
ATOM 851 C CA . ASP A 1 105 ? -8.264 8.076 -4.024 1.00 95.00 105 ASP A CA 1
ATOM 852 C C . ASP A 1 105 ? -7.780 7.706 -5.445 1.00 95.00 105 ASP A C 1
ATOM 854 O O . ASP A 1 105 ? -8.027 6.592 -5.918 1.00 95.00 105 ASP A O 1
ATOM 858 N N . PRO A 1 106 ? -7.045 8.600 -6.140 1.00 91.31 106 PRO A N 1
ATOM 859 C CA . PRO A 1 106 ? -6.587 8.338 -7.500 1.00 91.31 106 PRO A CA 1
ATOM 860 C C . PRO A 1 106 ? -5.409 7.357 -7.564 1.00 91.31 106 PRO A C 1
ATOM 862 O O . PRO A 1 106 ? -5.054 6.912 -8.656 1.00 91.31 106 PRO A O 1
ATOM 865 N N . VAL A 1 107 ? -4.774 7.066 -6.423 1.00 93.25 107 VAL A N 1
ATOM 866 C CA . VAL A 1 107 ? -3.653 6.134 -6.315 1.00 93.25 107 VAL A CA 1
ATOM 867 C C . VAL A 1 107 ? -4.174 4.747 -5.978 1.00 93.25 107 VAL A C 1
ATOM 869 O O . VAL A 1 107 ? -3.868 3.826 -6.714 1.00 93.25 107 VAL A O 1
ATOM 872 N N . CYS A 1 108 ? -4.993 4.565 -4.940 1.00 92.38 108 CYS A N 1
ATOM 873 C CA . CYS A 1 108 ? -5.534 3.231 -4.633 1.00 92.38 108 CYS A CA 1
ATOM 874 C C . CYS A 1 108 ? -6.523 2.724 -5.695 1.00 92.38 108 CYS A C 1
ATOM 876 O O . CYS A 1 108 ? -6.672 1.516 -5.862 1.00 92.38 108 CYS A O 1
ATOM 878 N N . GLY A 1 109 ? -7.169 3.635 -6.428 1.00 89.56 109 GLY A N 1
ATOM 879 C CA . GLY A 1 109 ? -8.162 3.301 -7.442 1.00 89.56 109 GLY A CA 1
ATOM 880 C C . GLY A 1 109 ? -9.559 3.048 -6.858 1.00 89.56 109 GLY A C 1
ATOM 881 O O . GLY A 1 109 ? -9.788 3.236 -5.662 1.00 89.56 109 GLY A O 1
ATOM 882 N N . PRO A 1 110 ? -10.529 2.651 -7.703 1.00 91.06 110 PRO A N 1
ATOM 883 C CA . PRO A 1 110 ? -11.914 2.460 -7.282 1.00 91.06 110 PRO A CA 1
ATOM 884 C C . PRO A 1 110 ? -12.046 1.389 -6.183 1.00 91.06 110 PRO A C 1
ATOM 886 O O . PRO A 1 110 ? -11.565 0.265 -6.384 1.00 91.06 110 PRO A O 1
ATOM 889 N N . PRO A 1 111 ? -12.742 1.679 -5.064 1.00 91.50 111 PRO A N 1
ATOM 890 C CA . PRO A 1 111 ? -12.914 0.721 -3.973 1.00 91.50 111 PRO A CA 1
ATOM 891 C C . PRO A 1 111 ? -13.526 -0.606 -4.422 1.00 91.50 111 PRO A C 1
ATOM 893 O O . PRO A 1 111 ? -13.031 -1.653 -4.031 1.00 91.50 111 PRO A O 1
ATOM 896 N N . ASP 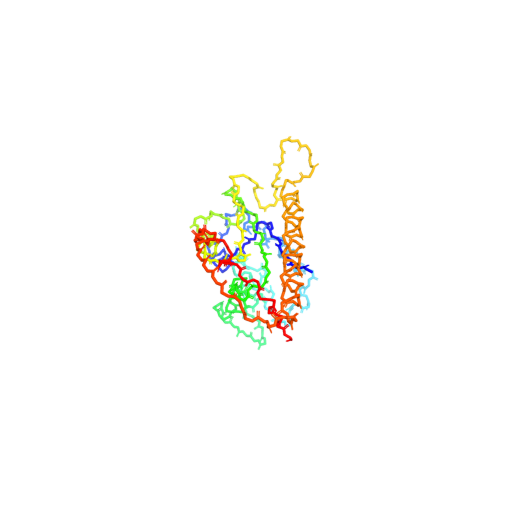A 1 112 ? -14.516 -0.579 -5.317 1.00 89.88 112 ASP A N 1
ATOM 897 C CA . ASP A 1 112 ? -15.211 -1.784 -5.801 1.00 89.88 112 ASP A CA 1
ATOM 898 C C . ASP A 1 112 ? -14.284 -2.810 -6.480 1.00 89.88 112 ASP A C 1
ATOM 900 O O . ASP A 1 112 ? -14.670 -3.959 -6.680 1.00 89.88 112 ASP A O 1
ATOM 904 N N . HIS A 1 113 ? -13.071 -2.402 -6.865 1.00 88.44 113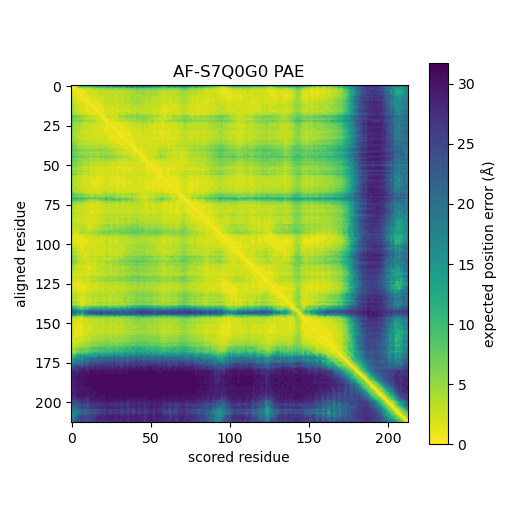 HIS A N 1
ATOM 905 C CA . HIS A 1 113 ? -12.097 -3.278 -7.506 1.00 88.44 113 HIS A CA 1
ATOM 906 C C . HIS A 1 113 ? -10.914 -3.632 -6.592 1.00 88.44 113 HIS A C 1
ATOM 908 O O . HIS A 1 113 ? -10.505 -4.795 -6.522 1.00 88.44 113 HIS A O 1
ATOM 914 N N . PHE A 1 114 ? -10.364 -2.639 -5.886 1.00 91.50 114 PHE A N 1
ATOM 915 C CA . PHE A 1 114 ? -9.103 -2.785 -5.148 1.00 91.50 114 PHE A CA 1
ATOM 916 C C . PHE A 1 114 ? -9.264 -2.939 -3.634 1.00 91.50 114 PHE A C 1
ATOM 918 O O . PHE A 1 114 ? -8.303 -3.308 -2.957 1.00 91.50 114 PHE A O 1
ATOM 925 N N . LEU A 1 115 ? -10.455 -2.684 -3.090 1.00 94.62 115 LEU A N 1
ATOM 926 C CA . LEU A 1 115 ? -10.733 -2.868 -1.673 1.00 94.62 115 LEU A CA 1
ATOM 927 C C . LEU A 1 115 ? -11.272 -4.291 -1.434 1.00 94.62 115 LEU A C 1
ATOM 929 O O . LEU A 1 115 ? -12.325 -4.634 -1.969 1.00 94.62 115 LEU A O 1
ATOM 933 N N . PRO A 1 116 ? -10.602 -5.125 -0.619 1.00 95.06 116 PRO A N 1
ATOM 934 C CA . PRO A 1 116 ? -11.084 -6.465 -0.292 1.00 95.06 116 PRO A CA 1
ATOM 935 C C . PRO A 1 116 ? -12.231 -6.379 0.726 1.00 95.06 116 PRO A C 1
ATOM 937 O O . PRO A 1 116 ? -12.018 -6.469 1.933 1.00 95.06 116 PRO A O 1
ATOM 940 N N . THR A 1 117 ? -13.462 -6.161 0.265 1.00 93.38 117 THR A N 1
ATOM 941 C CA . THR A 1 117 ? -14.633 -5.980 1.141 1.00 93.38 117 THR A CA 1
ATOM 942 C C . THR A 1 117 ? -14.871 -7.159 2.078 1.00 93.38 117 THR A C 1
ATOM 944 O O . THR A 1 117 ? -15.199 -6.974 3.248 1.00 93.38 117 THR A O 1
ATOM 947 N N . GLU A 1 118 ? -14.640 -8.372 1.590 1.00 93.88 118 GLU A N 1
ATOM 948 C CA . GLU A 1 118 ? -14.795 -9.625 2.315 1.00 93.88 118 GLU A CA 1
ATOM 949 C C . GLU A 1 118 ? -13.883 -9.662 3.540 1.00 93.88 118 GLU A C 1
ATOM 951 O O . GLU A 1 118 ? -14.357 -10.016 4.616 1.00 93.88 118 GLU A O 1
ATOM 956 N N . LEU A 1 119 ? -12.630 -9.200 3.415 1.00 94.88 119 LEU A N 1
ATOM 957 C CA . LEU A 1 119 ? -11.678 -9.129 4.528 1.00 94.88 119 LEU A CA 1
ATOM 958 C C . LEU A 1 119 ? -12.257 -8.328 5.698 1.00 94.88 119 LEU A C 1
ATOM 960 O O . LEU A 1 119 ? -12.249 -8.792 6.834 1.00 94.88 119 LEU A O 1
ATOM 964 N N . PHE A 1 120 ? -12.789 -7.140 5.420 1.00 95.44 120 PHE A N 1
ATOM 965 C CA . PHE A 1 120 ? -13.336 -6.256 6.452 1.00 95.44 120 PHE A CA 1
ATOM 966 C C . PHE A 1 120 ? -14.689 -6.722 6.998 1.00 95.44 120 PHE A C 1
ATOM 968 O O . PHE A 1 120 ? -15.113 -6.274 8.061 1.00 95.44 120 PHE A O 1
ATOM 975 N N . HIS A 1 121 ? -15.379 -7.611 6.282 1.00 94.06 121 HIS A N 1
ATOM 976 C CA . HIS A 1 121 ? -16.615 -8.226 6.752 1.00 94.06 121 HIS A CA 1
ATOM 977 C C . HIS A 1 121 ? -16.374 -9.474 7.606 1.00 94.06 121 HIS A C 1
ATOM 979 O O . HIS A 1 121 ? -17.129 -9.704 8.550 1.00 94.06 121 HIS A O 1
ATOM 985 N N . SER A 1 122 ? -15.362 -10.284 7.284 1.00 93.12 122 SER A N 1
ATOM 986 C CA . SER A 1 122 ? -15.130 -11.577 7.933 1.00 93.12 122 SER A CA 1
ATOM 987 C C . SER A 1 122 ? -14.039 -11.557 8.999 1.00 93.12 122 SER A C 1
ATOM 989 O O . SER A 1 122 ? -14.104 -12.358 9.932 1.00 93.12 122 SER A O 1
ATOM 991 N N . ASN A 1 123 ? -13.031 -10.687 8.881 1.00 94.50 123 ASN A N 1
ATOM 992 C CA . ASN A 1 123 ? -11.888 -10.686 9.789 1.00 94.50 123 ASN A CA 1
ATOM 993 C C . ASN A 1 123 ? -12.138 -9.759 10.998 1.00 94.50 123 ASN A C 1
ATOM 995 O O . ASN A 1 123 ? -12.249 -8.544 10.830 1.00 94.50 123 ASN A O 1
ATOM 999 N N . PRO A 1 124 ? -12.173 -10.293 12.236 1.00 92.88 124 PRO A N 1
ATOM 1000 C CA . PRO A 1 124 ? -12.468 -9.513 13.441 1.00 92.88 124 PRO A CA 1
ATOM 1001 C C . PRO A 1 124 ? -11.373 -8.506 13.824 1.00 92.88 124 PRO A C 1
ATOM 1003 O O . PRO A 1 124 ? -11.595 -7.666 14.699 1.00 92.88 124 PRO A O 1
ATOM 1006 N N . TYR A 1 125 ? -10.186 -8.608 13.222 1.00 94.88 125 TYR A N 1
ATOM 1007 C CA . TYR A 1 125 ? -9.046 -7.745 13.511 1.00 94.88 125 TYR A CA 1
ATOM 1008 C C . TYR A 1 125 ? -8.919 -6.572 12.542 1.00 94.88 125 TYR A C 1
ATOM 1010 O O . TYR A 1 125 ? -8.199 -5.630 12.862 1.00 94.88 125 TYR A O 1
ATOM 1018 N N . PHE A 1 126 ? -9.604 -6.580 11.398 1.00 96.81 126 PHE A N 1
ATOM 1019 C CA . PHE A 1 126 ? -9.491 -5.522 10.395 1.00 96.81 126 PHE A CA 1
ATOM 1020 C C . PHE A 1 126 ? -10.717 -4.614 10.395 1.00 96.81 126 PHE A C 1
ATOM 1022 O O . PHE A 1 126 ? -11.844 -5.047 10.183 1.00 96.81 126 PHE A O 1
ATOM 1029 N N . PHE A 1 127 ? -10.478 -3.320 10.577 1.00 97.25 127 PHE A N 1
ATOM 1030 C CA . PHE A 1 127 ? -11.501 -2.283 10.563 1.00 97.25 127 PHE A CA 1
ATOM 1031 C C . PHE A 1 127 ? -11.289 -1.372 9.363 1.00 97.25 127 PHE A C 1
ATOM 1033 O O . PHE A 1 127 ? -10.179 -0.896 9.129 1.00 97.25 127 PHE A O 1
ATOM 1040 N N . LEU A 1 128 ? -12.364 -1.077 8.638 1.00 97.81 128 LEU A N 1
ATOM 1041 C CA . LEU A 1 128 ? -12.345 -0.143 7.521 1.00 97.81 128 LEU A CA 1
ATOM 1042 C C . LEU A 1 128 ? -13.092 1.140 7.878 1.00 97.81 128 LEU A C 1
ATOM 1044 O O . LEU A 1 128 ? -14.269 1.109 8.233 1.00 97.81 128 LEU A O 1
ATOM 1048 N N . LEU A 1 129 ? -12.428 2.276 7.684 1.00 97.50 129 LEU A N 1
ATOM 1049 C CA . LEU A 1 129 ? -13.075 3.576 7.566 1.00 97.50 129 LEU A CA 1
ATOM 1050 C C . LEU A 1 129 ? -12.951 4.030 6.114 1.00 97.50 129 LEU A C 1
ATOM 1052 O O . LEU A 1 129 ? -11.894 4.496 5.699 1.00 97.50 129 LEU A O 1
ATOM 1056 N N . LEU A 1 130 ? -14.035 3.904 5.350 1.00 97.25 130 LEU A N 1
ATOM 1057 C CA . LEU A 1 130 ? -14.110 4.386 3.973 1.00 97.25 130 LEU A CA 1
ATOM 1058 C C . LEU A 1 130 ? -14.814 5.748 3.931 1.00 97.25 130 LEU A C 1
ATOM 1060 O O . LEU A 1 130 ? -16.014 5.842 4.194 1.00 97.25 130 LEU A O 1
ATOM 1064 N N . SER A 1 131 ? -14.082 6.810 3.598 1.00 96.06 131 SER A N 1
ATOM 1065 C CA . SER A 1 131 ? -14.658 8.136 3.370 1.00 96.06 131 SER A CA 1
ATOM 1066 C C . SER A 1 131 ? -15.035 8.337 1.902 1.00 96.06 131 SER A C 1
ATOM 1068 O O . SER A 1 131 ? -14.507 7.697 0.996 1.00 96.06 131 SER A O 1
ATOM 1070 N N . ARG A 1 132 ? -15.957 9.273 1.643 1.00 94.75 132 ARG A N 1
ATOM 1071 C CA . ARG A 1 132 ? -16.285 9.688 0.267 1.00 94.75 132 ARG A CA 1
ATOM 1072 C C . ARG A 1 132 ? -15.148 10.475 -0.386 1.00 94.75 132 ARG A C 1
ATOM 1074 O O . ARG A 1 132 ? -15.016 10.435 -1.601 1.00 94.75 132 ARG A O 1
ATOM 1081 N N . GLN A 1 133 ? -14.433 11.258 0.420 1.00 93.56 133 GLN A N 1
ATOM 1082 C CA . GLN A 1 133 ? -13.414 12.210 -0.010 1.00 93.56 133 GLN A CA 1
ATOM 1083 C C . GLN A 1 133 ? -12.233 12.191 0.958 1.00 93.56 133 GLN A C 1
ATOM 1085 O O . GLN A 1 133 ? -12.416 12.008 2.169 1.00 93.56 133 GLN A O 1
ATOM 1090 N N . GLY A 1 134 ? -11.035 12.402 0.422 1.00 93.31 134 GLY A N 1
ATOM 1091 C CA . GLY A 1 134 ? -9.793 12.336 1.189 1.00 93.31 134 GLY A CA 1
ATOM 1092 C C . GLY A 1 134 ? -8.533 12.196 0.338 1.00 93.31 134 GLY A C 1
ATOM 1093 O O . GLY A 1 134 ? -7.456 12.575 0.803 1.00 93.31 134 GLY A O 1
ATOM 1094 N N . GLY A 1 135 ? -8.646 11.719 -0.904 1.00 93.56 135 GLY A N 1
ATOM 1095 C CA . GLY A 1 135 ? -7.497 11.379 -1.742 1.00 93.56 135 GLY A CA 1
ATOM 1096 C C . GLY A 1 135 ? -6.589 10.321 -1.098 1.00 93.56 135 GLY A C 1
ATOM 1097 O O . GLY A 1 135 ? -6.969 9.669 -0.128 1.00 93.56 135 GLY A O 1
ATOM 1098 N N . HIS A 1 136 ? -5.360 10.180 -1.607 1.00 93.00 136 HIS A N 1
ATOM 1099 C CA . HIS A 1 136 ? -4.443 9.133 -1.141 1.00 93.00 136 HIS A CA 1
ATOM 1100 C C . HIS A 1 136 ? -3.936 9.331 0.285 1.00 93.00 136 HIS A C 1
ATOM 1102 O O . HIS A 1 136 ? -3.944 8.413 1.078 1.00 93.00 136 HIS A O 1
ATOM 1108 N N . CYS A 1 137 ? -3.534 10.524 0.695 1.00 93.50 137 CYS A N 1
ATOM 1109 C CA . CYS A 1 137 ? -3.136 10.763 2.092 1.00 93.50 137 CYS A CA 1
ATOM 1110 C C . CYS A 1 137 ? -3.579 12.149 2.561 1.00 93.50 137 CYS A C 1
ATOM 1112 O O . CYS A 1 137 ? -2.983 12.719 3.469 1.00 93.50 137 CYS A O 1
ATOM 1114 N N . GLY A 1 138 ? -4.576 12.730 1.888 1.00 91.75 138 GLY A N 1
ATOM 1115 C CA . GLY A 1 138 ? -4.970 14.116 2.099 1.00 91.75 138 GLY A CA 1
ATOM 1116 C C . GLY A 1 138 ? -5.805 14.269 3.359 1.00 91.75 138 GLY A C 1
ATOM 1117 O O . GLY A 1 138 ? -5.391 14.956 4.286 1.00 91.75 138 GLY A O 1
ATOM 1118 N N . PHE A 1 139 ? -6.989 13.647 3.369 1.00 93.31 139 PHE A N 1
ATOM 1119 C CA . PHE A 1 139 ? -7.971 13.682 4.462 1.00 93.31 139 PHE A CA 1
ATOM 1120 C C . PHE A 1 139 ? -8.067 15.071 5.119 1.00 93.31 139 PHE A C 1
ATOM 1122 O O . PHE A 1 139 ? -8.024 15.226 6.341 1.00 93.31 139 PHE A O 1
ATOM 1129 N N . LEU A 1 140 ? -8.129 16.108 4.280 1.00 87.81 140 LEU A N 1
ATOM 1130 C CA . LEU A 1 140 ? -8.105 17.500 4.710 1.00 87.81 140 LEU A CA 1
ATOM 1131 C C . LEU A 1 140 ? -9.498 17.937 5.164 1.00 87.81 140 LEU A C 1
ATOM 1133 O O . LEU A 1 140 ? -10.515 17.460 4.657 1.00 87.81 140 LEU A O 1
ATOM 1137 N N . ARG A 1 141 ? -9.541 18.864 6.123 1.00 82.88 141 ARG A N 1
ATOM 1138 C CA . ARG A 1 141 ? -10.759 19.594 6.487 1.00 82.88 141 ARG A CA 1
ATOM 1139 C C . ARG A 1 141 ? -10.792 20.941 5.770 1.00 82.88 141 ARG A C 1
ATOM 1141 O O . ARG A 1 141 ? -9.801 21.389 5.202 1.00 82.88 141 ARG A O 1
ATOM 1148 N N . GLN A 1 142 ? -11.960 21.574 5.806 1.00 75.62 142 GLN A N 1
ATOM 1149 C CA . GLN A 1 142 ? -12.165 22.916 5.264 1.00 75.62 142 GLN A CA 1
ATOM 1150 C C . GLN A 1 142 ? -11.381 23.987 6.051 1.00 75.62 142 GLN A C 1
ATOM 1152 O O . GLN A 1 142 ? -11.034 25.024 5.493 1.00 75.62 142 GLN A O 1
ATOM 1157 N N . GLU A 1 143 ? -11.069 23.717 7.322 1.00 78.44 143 GLU A N 1
ATOM 1158 C CA . GLU A 1 143 ? -10.187 24.536 8.158 1.00 78.44 143 GLU A CA 1
ATOM 1159 C C . GLU A 1 143 ? -8.750 23.985 8.179 1.00 78.44 143 GLU A C 1
ATOM 1161 O O . GLU A 1 143 ? -8.514 22.805 7.910 1.00 78.44 143 GLU A O 1
ATOM 1166 N N . SER A 1 144 ? -7.784 24.859 8.481 1.00 65.50 144 SER A N 1
ATOM 1167 C CA . SER A 1 144 ? -6.350 24.542 8.485 1.00 65.50 144 SER A CA 1
ATOM 1168 C C . SER A 1 144 ? -6.010 23.363 9.407 1.00 65.50 144 SER A C 1
ATOM 1170 O O . SER A 1 144 ? -6.462 23.334 10.544 1.00 65.50 144 SER A O 1
ATOM 1172 N N . LEU A 1 145 ? -5.162 22.466 8.880 1.00 72.75 145 LEU A N 1
ATOM 1173 C CA . LEU A 1 145 ? -4.380 21.366 9.481 1.00 72.75 145 LEU A CA 1
ATOM 1174 C C . LEU A 1 145 ? -4.481 21.150 11.010 1.00 72.75 145 LEU A C 1
ATOM 1176 O O . LEU A 1 145 ? -4.346 22.110 11.770 1.00 72.75 145 LEU A O 1
ATOM 1180 N N . PRO A 1 146 ? -4.516 19.882 11.482 1.00 76.44 146 PRO A N 1
ATOM 1181 C CA . PRO A 1 146 ? -4.053 18.659 10.796 1.00 76.44 146 PRO A CA 1
ATOM 1182 C C . PRO A 1 146 ? -5.117 17.899 9.976 1.00 76.44 146 PRO A C 1
ATOM 1184 O O . PRO A 1 146 ? -6.311 18.166 10.070 1.00 76.44 146 PRO A O 1
ATOM 1187 N N . ALA A 1 147 ? -4.665 16.940 9.152 1.00 90.19 147 ALA A N 1
ATOM 1188 C CA . ALA A 1 147 ? -5.542 15.999 8.450 1.00 90.19 147 ALA A CA 1
ATOM 1189 C C . ALA A 1 147 ? -6.375 15.193 9.458 1.00 90.19 147 ALA A C 1
ATOM 1191 O O . ALA A 1 147 ? -5.845 14.683 10.450 1.00 90.19 147 ALA A O 1
ATOM 1192 N N . TRP A 1 148 ? -7.675 15.044 9.200 1.00 93.25 148 TRP A N 1
ATOM 1193 C CA . TRP A 1 148 ? -8.591 14.424 10.161 1.00 93.25 148 TRP A CA 1
ATOM 1194 C C . TRP A 1 148 ? -8.322 12.932 10.360 1.00 93.25 148 TRP A C 1
ATOM 1196 O O . TRP A 1 148 ? -8.654 12.387 11.410 1.00 93.25 148 TRP A O 1
ATOM 1206 N N . SER A 1 149 ? -7.680 12.273 9.392 1.00 94.94 149 SER A N 1
ATOM 1207 C CA . SER A 1 149 ? -7.261 10.874 9.511 1.00 94.94 149 SER A CA 1
ATOM 1208 C C . SER A 1 149 ? -6.330 10.660 10.706 1.00 94.94 149 SER A C 1
ATOM 1210 O O . SER A 1 149 ? -6.426 9.640 11.382 1.00 94.94 149 SER A O 1
ATOM 1212 N N . HIS A 1 150 ? -5.474 11.634 11.030 1.00 93.81 150 HIS A N 1
ATOM 1213 C CA . HIS A 1 150 ? -4.559 11.534 12.167 1.00 93.81 150 HIS A CA 1
ATOM 1214 C C . HIS A 1 150 ? -5.312 11.592 13.500 1.00 93.81 150 HIS A C 1
ATOM 1216 O O . HIS A 1 150 ? -5.002 10.833 14.416 1.00 93.81 150 HIS A O 1
ATOM 1222 N N . GLU A 1 151 ? -6.318 12.464 13.608 1.00 93.62 151 GLU A N 1
ATOM 1223 C CA . GLU A 1 151 ? -7.181 12.541 14.793 1.00 93.62 151 GLU A CA 1
ATOM 1224 C C . GLU A 1 151 ? -7.926 11.224 15.005 1.00 93.62 151 GLU A C 1
ATOM 1226 O O . GLU A 1 151 ? -7.882 10.671 16.102 1.00 93.62 151 GLU A O 1
ATOM 1231 N N . VAL A 1 152 ? -8.506 10.668 13.937 1.00 95.69 152 VAL A N 1
ATOM 1232 C CA . VAL A 1 152 ? -9.186 9.368 13.977 1.00 95.69 152 VAL A CA 1
ATOM 1233 C C . VAL A 1 152 ? -8.246 8.255 14.435 1.00 95.69 152 VAL A C 1
ATOM 1235 O O . VAL A 1 152 ? -8.628 7.438 15.267 1.00 95.69 152 VAL A O 1
ATOM 1238 N N . ILE A 1 153 ? -7.005 8.219 13.942 1.00 96.69 153 ILE A N 1
ATOM 1239 C CA . ILE A 1 153 ? -6.017 7.219 14.376 1.00 96.69 153 ILE A CA 1
ATOM 1240 C C . ILE A 1 153 ? -5.711 7.354 15.872 1.00 96.69 153 ILE A C 1
ATOM 1242 O O . ILE A 1 153 ? -5.630 6.352 16.585 1.00 96.69 153 ILE A O 1
ATOM 1246 N N . LEU A 1 154 ? -5.558 8.582 16.374 1.00 96.19 154 LEU A N 1
ATOM 1247 C CA . LEU A 1 154 ? -5.320 8.816 17.798 1.00 96.19 154 LEU A CA 1
ATOM 1248 C C . LEU A 1 154 ? -6.529 8.415 18.650 1.00 96.19 154 LEU A C 1
ATOM 1250 O O . LEU A 1 154 ? -6.354 7.815 19.712 1.00 96.19 154 LEU A O 1
ATOM 1254 N N . GLU A 1 155 ? -7.743 8.721 18.198 1.00 96.62 155 GLU A N 1
ATOM 1255 C CA . GLU A 1 155 ? -8.982 8.289 18.849 1.00 96.62 155 GLU A CA 1
ATOM 1256 C C . GLU A 1 155 ? -9.111 6.767 18.862 1.00 96.62 155 GLU A C 1
ATOM 1258 O O . GLU A 1 155 ? -9.401 6.187 19.907 1.00 96.62 155 GLU A O 1
ATOM 1263 N N . TYR A 1 156 ? -8.799 6.113 17.747 1.00 97.69 156 TYR A N 1
ATOM 1264 C CA . TYR A 1 156 ? -8.753 4.661 17.640 1.00 97.69 156 TYR A CA 1
ATOM 1265 C C . TYR A 1 156 ? -7.775 4.046 18.648 1.00 97.69 156 TYR A C 1
ATOM 1267 O O . TYR A 1 156 ? -8.154 3.157 19.411 1.00 97.69 156 TYR A O 1
ATOM 1275 N N . PHE A 1 157 ? -6.540 4.548 18.737 1.00 97.25 157 PHE A N 1
ATOM 1276 C CA . PHE A 1 157 ? -5.573 4.028 19.707 1.00 97.25 157 PHE A CA 1
ATOM 1277 C C . PHE A 1 157 ? -5.990 4.273 21.164 1.00 97.25 157 PHE A C 1
ATOM 1279 O O . PHE A 1 157 ? -5.754 3.409 22.018 1.00 97.25 157 PHE A O 1
ATOM 1286 N N . ARG A 1 158 ? -6.641 5.405 21.466 1.00 96.69 158 ARG A N 1
ATOM 1287 C CA . ARG A 1 158 ? -7.238 5.652 22.792 1.00 96.69 158 ARG A CA 1
ATOM 1288 C C . ARG A 1 158 ? -8.338 4.636 23.094 1.00 96.69 158 ARG A C 1
ATOM 1290 O O . ARG A 1 158 ? -8.273 3.980 24.130 1.00 96.69 158 ARG A O 1
ATOM 1297 N N . ALA A 1 159 ? -9.275 4.442 22.166 1.00 95.75 159 ALA A N 1
ATOM 1298 C CA . ALA A 1 159 ? -10.381 3.501 22.310 1.00 95.75 159 ALA A CA 1
ATOM 1299 C C . ALA A 1 159 ? -9.890 2.060 22.509 1.00 95.75 159 ALA A C 1
ATOM 1301 O O . ALA A 1 159 ? -10.349 1.369 23.419 1.00 95.75 159 ALA A O 1
ATOM 1302 N N . LEU A 1 160 ? -8.896 1.626 21.729 1.00 94.81 160 LEU A N 1
ATOM 1303 C CA . LEU A 1 160 ? -8.254 0.330 21.930 1.00 94.81 160 LEU A CA 1
ATOM 1304 C C . LEU A 1 160 ? -7.634 0.217 23.327 1.00 94.81 160 LEU A C 1
ATOM 1306 O O . LEU A 1 160 ? -7.742 -0.824 23.975 1.00 94.81 160 LEU A O 1
ATOM 1310 N N . THR A 1 161 ? -6.983 1.280 23.805 1.00 94.12 161 THR A N 1
ATOM 1311 C CA . THR A 1 161 ? -6.308 1.268 25.110 1.00 94.12 161 THR A CA 1
ATOM 1312 C C . THR A 1 161 ? -7.307 1.114 26.240 1.00 94.12 161 THR A C 1
ATOM 1314 O O . THR A 1 161 ? -7.110 0.298 27.145 1.00 94.12 161 THR A O 1
ATOM 1317 N N . ASP A 1 162 ? -8.409 1.845 26.162 1.00 93.88 162 ASP A N 1
ATOM 1318 C CA . ASP A 1 162 ? -9.478 1.766 27.146 1.00 93.88 162 ASP A CA 1
ATOM 1319 C C . ASP A 1 162 ? -10.203 0.415 27.098 1.00 93.88 162 ASP A C 1
ATOM 1321 O O . ASP A 1 162 ? -10.515 -0.145 28.156 1.00 93.88 162 ASP A O 1
ATOM 1325 N N . PHE A 1 163 ? -10.385 -0.164 25.906 1.00 91.00 163 PHE A N 1
ATOM 1326 C CA . PHE A 1 163 ? -10.940 -1.507 25.733 1.00 91.00 163 PHE A CA 1
ATOM 1327 C C . PHE A 1 163 ? -10.103 -2.566 26.465 1.00 91.00 163 PHE A C 1
ATOM 1329 O O . PHE A 1 163 ? -10.623 -3.267 27.336 1.00 91.00 163 PHE A O 1
ATOM 1336 N N . PHE A 1 164 ? -8.793 -2.643 26.200 1.00 88.62 164 PHE A N 1
ATOM 1337 C CA . PHE A 1 164 ? -7.935 -3.646 26.844 1.00 88.62 164 PHE A CA 1
ATOM 1338 C C . PHE A 1 164 ? -7.804 -3.432 28.356 1.00 88.62 164 PHE A C 1
ATOM 1340 O O . PHE A 1 164 ? -7.811 -4.403 29.114 1.00 88.62 164 PHE A O 1
ATOM 1347 N N . ARG A 1 165 ? -7.744 -2.180 28.830 1.00 89.75 165 ARG A N 1
ATOM 1348 C CA . ARG A 1 165 ? -7.738 -1.884 30.276 1.00 89.75 165 ARG A CA 1
ATOM 1349 C C . ARG A 1 165 ? -9.024 -2.345 30.956 1.00 89.75 165 ARG A C 1
ATOM 1351 O O . ARG A 1 165 ? -8.988 -2.858 32.077 1.00 89.75 165 ARG A O 1
ATOM 1358 N N . THR A 1 166 ? -10.159 -2.164 30.288 1.00 90.31 166 THR A N 1
ATOM 1359 C CA . THR A 1 166 ? -11.461 -2.610 30.787 1.00 90.31 166 THR A CA 1
ATOM 1360 C C . THR A 1 166 ? -11.535 -4.136 30.817 1.00 90.31 166 THR A C 1
ATOM 1362 O O . THR A 1 166 ? -11.936 -4.704 31.835 1.00 90.31 166 THR A O 1
ATOM 1365 N N . GLU A 1 167 ? -11.059 -4.809 29.768 1.00 86.25 167 GLU A N 1
ATOM 1366 C CA . GLU A 1 167 ? -10.981 -6.271 29.703 1.00 86.25 167 GLU A CA 1
ATOM 1367 C C . GLU A 1 167 ? -10.112 -6.850 30.838 1.00 86.25 167 GLU A C 1
ATOM 1369 O O . GLU A 1 167 ? -10.517 -7.789 31.530 1.00 86.25 167 GLU A O 1
ATOM 1374 N N . GLU A 1 168 ? -8.944 -6.254 31.102 1.00 85.88 168 GLU A N 1
ATOM 1375 C CA . GLU A 1 168 ? -8.057 -6.646 32.204 1.00 85.88 168 GLU A CA 1
ATOM 1376 C C . GLU A 1 168 ? -8.724 -6.460 33.575 1.00 85.88 168 GLU A C 1
ATOM 1378 O O . GLU A 1 168 ? -8.628 -7.341 34.438 1.00 85.88 168 GLU A O 1
ATOM 1383 N N . ARG A 1 169 ? -9.469 -5.362 33.773 1.00 86.69 169 ARG A N 1
ATOM 1384 C CA . ARG A 1 169 ? -10.232 -5.115 35.006 1.00 86.69 169 ARG A CA 1
ATOM 1385 C C . ARG A 1 169 ? -11.328 -6.160 35.214 1.00 86.69 169 ARG A C 1
ATOM 1387 O O . ARG A 1 169 ? -11.470 -6.674 36.325 1.00 86.69 169 ARG A O 1
ATOM 1394 N N . ILE A 1 170 ? -12.078 -6.503 34.168 1.00 84.88 170 ILE A N 1
ATOM 1395 C CA . ILE A 1 170 ? -13.137 -7.523 34.221 1.00 84.88 170 ILE A CA 1
ATOM 1396 C C . ILE A 1 170 ? -12.535 -8.903 34.518 1.00 84.88 170 ILE A C 1
ATOM 1398 O O . ILE A 1 170 ? -12.987 -9.594 35.437 1.00 84.88 170 ILE A O 1
ATOM 1402 N N . LYS A 1 171 ? -11.455 -9.283 33.821 1.00 80.62 171 LYS A N 1
ATOM 1403 C CA . LYS A 1 171 ? -10.726 -10.536 34.076 1.00 80.62 171 LYS A CA 1
ATOM 1404 C C . LYS A 1 171 ? -10.182 -10.590 35.508 1.00 80.62 171 LYS A C 1
ATOM 1406 O O . LYS A 1 171 ? -10.321 -11.621 36.168 1.00 80.62 171 LYS A O 1
ATOM 1411 N N . GLY A 1 172 ? -9.626 -9.494 36.025 1.00 74.12 172 GLY A N 1
ATOM 1412 C CA . GLY A 1 172 ? -9.158 -9.388 37.412 1.00 74.12 172 GLY A CA 1
ATOM 1413 C C . GLY A 1 172 ? -10.277 -9.569 38.444 1.00 74.12 172 GLY A C 1
ATOM 1414 O O . GLY A 1 172 ? -10.124 -10.337 39.397 1.00 74.12 172 GLY A O 1
ATOM 1415 N N . LEU A 1 173 ? -11.436 -8.940 38.223 1.00 70.31 173 LEU A N 1
ATOM 1416 C CA . LEU A 1 173 ? -12.622 -9.104 39.072 1.00 70.31 173 LEU A CA 1
ATOM 1417 C C . LEU A 1 173 ? -13.157 -10.546 39.051 1.00 70.31 173 LEU A C 1
ATOM 1419 O O . LEU A 1 173 ? -13.549 -11.070 40.097 1.00 70.31 173 LEU A O 1
ATOM 1423 N N . SER A 1 174 ? -13.129 -11.217 37.894 1.00 66.75 174 SER A N 1
ATOM 1424 C CA . SER A 1 174 ? -13.540 -12.625 37.775 1.00 66.75 174 SER A CA 1
ATOM 1425 C C . SER A 1 174 ? -12.619 -13.574 38.560 1.00 66.75 174 SER A C 1
ATOM 1427 O O . SER A 1 174 ? -13.103 -14.448 39.282 1.00 66.75 174 SER A O 1
ATOM 1429 N N . LYS A 1 175 ? -11.295 -13.348 38.522 1.00 61.31 175 LYS A N 1
ATOM 1430 C CA . LYS A 1 175 ? -10.308 -14.127 39.290 1.00 61.31 175 LYS A CA 1
ATOM 1431 C C . LYS A 1 175 ? -10.476 -13.939 40.799 1.00 61.31 175 LYS A C 1
ATOM 1433 O O . LYS A 1 175 ? -10.397 -14.914 41.542 1.00 61.31 175 LYS A O 1
ATOM 1438 N N . HIS A 1 176 ? -10.769 -12.717 41.250 1.00 57.72 176 HIS A N 1
ATOM 1439 C CA . HIS A 1 176 ? -11.057 -12.454 42.662 1.00 57.72 176 HIS A CA 1
ATOM 1440 C C . HIS A 1 176 ? -12.361 -13.112 43.132 1.00 57.72 176 HIS A C 1
ATOM 1442 O O . HIS A 1 176 ? -12.403 -13.659 44.229 1.00 57.72 176 HIS A O 1
ATOM 1448 N N . ARG A 1 177 ? -13.415 -13.142 42.308 1.00 56.50 177 ARG A N 1
ATOM 1449 C CA . ARG A 1 177 ? -14.653 -13.869 42.6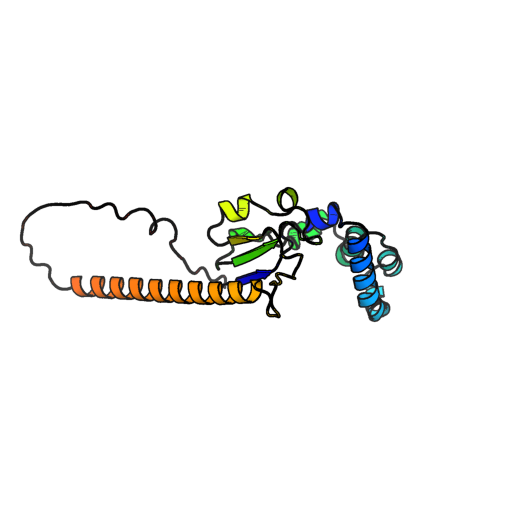46 1.00 56.50 177 ARG A CA 1
ATOM 1450 C C . ARG A 1 177 ? -14.459 -15.390 42.686 1.00 56.50 177 ARG A C 1
ATOM 1452 O O . ARG A 1 177 ? -15.058 -16.047 43.533 1.00 56.50 177 ARG A O 1
ATOM 1459 N N . GLY A 1 178 ? -13.590 -15.938 41.834 1.00 52.34 178 GLY A N 1
ATOM 1460 C CA . GLY A 1 178 ? -13.224 -17.358 41.846 1.00 52.34 178 GLY A CA 1
ATOM 1461 C C . GLY A 1 178 ? -12.419 -17.790 43.079 1.00 52.34 178 GLY A C 1
ATOM 1462 O O . GLY A 1 178 ? -12.602 -18.909 43.552 1.00 52.34 178 GLY A O 1
ATOM 1463 N N . SER A 1 179 ? -11.579 -16.914 43.650 1.00 51.84 179 SER A N 1
ATOM 1464 C CA . SER A 1 179 ? -10.804 -17.256 44.857 1.00 51.84 179 SER A CA 1
ATOM 1465 C C . SER A 1 179 ? -11.619 -17.170 46.154 1.00 51.84 179 SER A C 1
ATOM 1467 O O . SER A 1 179 ? -11.352 -17.922 47.090 1.00 51.84 179 SER A O 1
ATOM 1469 N N . PHE A 1 180 ? -12.670 -16.343 46.203 1.00 48.69 180 PHE A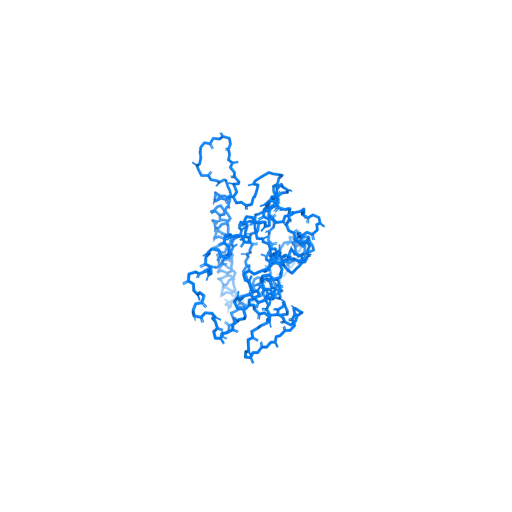 N 1
ATOM 1470 C CA . PHE A 1 180 ? -13.563 -16.249 47.367 1.00 48.69 180 PHE A CA 1
ATOM 1471 C C . PHE A 1 180 ? -14.528 -17.440 47.524 1.00 48.69 180 PHE A C 1
ATOM 1473 O O . PHE A 1 180 ? -15.107 -17.617 48.595 1.00 48.69 180 PHE A O 1
ATOM 1480 N N . LEU A 1 181 ? -14.682 -18.292 46.503 1.00 48.09 181 LEU A N 1
ATOM 1481 C CA . LEU A 1 181 ? -15.542 -19.486 46.556 1.00 48.09 181 LEU A CA 1
ATOM 1482 C C . LEU A 1 181 ? -14.781 -20.789 46.877 1.00 48.09 181 LEU A C 1
ATOM 1484 O O . LEU A 1 181 ? -15.396 -21.848 46.992 1.00 48.09 181 LEU A O 1
ATOM 1488 N N . GLY A 1 182 ? -13.463 -20.724 47.107 1.00 42.94 182 GLY A N 1
ATOM 1489 C CA . GLY A 1 182 ? -12.626 -21.872 47.488 1.00 42.94 182 GLY A CA 1
ATOM 1490 C C . GLY A 1 182 ? -12.714 -22.301 48.961 1.00 42.94 182 GLY A C 1
ATOM 1491 O O . GLY A 1 182 ? -12.020 -23.228 49.366 1.00 42.94 182 GLY A O 1
ATOM 1492 N N . GLY A 1 183 ? -13.555 -21.655 49.777 1.00 43.25 183 GLY A N 1
ATOM 1493 C CA . GLY A 1 183 ? -13.556 -21.843 51.229 1.00 43.25 183 GLY A CA 1
ATOM 1494 C C . GLY A 1 183 ? -14.933 -21.788 51.878 1.00 43.25 183 GLY A C 1
ATOM 1495 O O . GLY A 1 183 ? -15.126 -20.984 52.779 1.00 43.25 183 GLY A O 1
ATOM 1496 N N . ARG A 1 184 ? -15.895 -22.615 51.441 1.00 42.41 184 ARG A N 1
ATOM 1497 C CA . ARG A 1 184 ? -17.029 -23.087 52.274 1.00 42.41 184 ARG A CA 1
ATOM 1498 C C . ARG A 1 184 ? -17.890 -24.097 51.508 1.00 42.41 184 ARG A C 1
ATOM 1500 O O . ARG A 1 184 ? -18.885 -23.748 50.884 1.00 42.41 184 ARG A O 1
ATOM 1507 N N . ARG A 1 185 ? -17.554 -25.386 51.612 1.00 37.25 185 ARG A N 1
ATOM 1508 C CA . ARG A 1 185 ? -18.550 -26.455 51.437 1.00 37.25 185 ARG A CA 1
ATOM 1509 C C . ARG A 1 185 ? -19.204 -26.721 52.791 1.00 37.25 185 ARG A C 1
ATOM 1511 O O . ARG A 1 185 ? -18.669 -27.462 53.607 1.00 37.25 185 ARG A O 1
ATOM 1518 N N . ARG A 1 186 ? -20.377 -26.131 53.020 1.00 34.91 186 ARG A N 1
ATOM 1519 C CA . ARG A 1 186 ? -21.397 -26.723 53.893 1.00 34.91 186 ARG A CA 1
ATOM 1520 C C . ARG A 1 186 ? -22.726 -26.648 53.148 1.00 34.91 186 ARG A C 1
ATOM 1522 O O . ARG A 1 186 ? -23.192 -25.571 52.800 1.00 34.91 186 ARG A O 1
ATOM 1529 N N . TRP A 1 187 ? -23.227 -27.830 52.820 1.00 32.50 187 TRP A N 1
ATOM 1530 C CA . TRP A 1 187 ? -24.420 -28.107 52.030 1.00 32.50 187 TRP A CA 1
ATOM 1531 C C . TRP A 1 187 ? -25.664 -27.547 52.729 1.00 32.50 187 TRP A C 1
ATOM 1533 O O . TRP A 1 187 ? -25.871 -27.811 53.912 1.00 32.50 187 TRP A O 1
ATOM 1543 N N . GLY A 1 188 ? -26.485 -26.789 52.004 1.00 30.02 188 GLY A N 1
ATOM 1544 C CA . GLY A 1 188 ? -27.738 -26.225 52.495 1.00 30.02 188 GLY A CA 1
ATOM 1545 C C . GLY A 1 188 ? -28.621 -25.799 51.326 1.00 30.02 188 GLY A C 1
ATOM 1546 O O . GLY A 1 188 ? -28.238 -24.968 50.517 1.00 30.02 188 GLY A O 1
ATOM 1547 N N . THR A 1 189 ? -29.762 -26.462 51.232 1.00 31.08 189 THR A N 1
ATOM 1548 C CA . THR A 1 189 ? -30.826 -26.454 50.223 1.00 31.08 189 THR A CA 1
ATOM 1549 C C . THR A 1 189 ? -31.409 -25.095 49.800 1.00 31.08 189 THR A C 1
ATOM 1551 O O . THR A 1 189 ? -31.538 -24.188 50.613 1.00 31.08 189 THR A O 1
ATOM 1554 N N . LEU A 1 190 ? -31.957 -25.116 48.572 1.00 31.75 190 LEU A N 1
ATOM 1555 C CA . LEU A 1 190 ? -33.219 -24.515 48.088 1.00 31.75 190 LEU A CA 1
ATOM 1556 C C . LEU A 1 190 ? -33.168 -23.321 47.096 1.00 31.75 190 LEU A C 1
ATOM 1558 O O . LEU A 1 190 ? -32.919 -22.181 47.455 1.00 31.75 190 LEU A O 1
ATOM 1562 N N . GLN A 1 191 ? -33.592 -23.658 45.868 1.00 31.83 191 GLN A N 1
ATOM 1563 C CA . GLN A 1 191 ? -34.571 -22.988 44.990 1.00 31.83 191 GLN A CA 1
ATOM 1564 C C . GLN A 1 191 ? -34.281 -21.667 44.229 1.00 31.83 191 GLN A C 1
ATOM 1566 O O . GLN A 1 191 ? -34.327 -20.576 44.772 1.00 31.83 191 GLN A O 1
ATOM 1571 N N . LYS A 1 192 ? -34.276 -21.860 42.893 1.00 31.14 192 LYS A N 1
ATOM 1572 C CA . LYS A 1 192 ? -35.146 -21.263 41.845 1.00 31.14 192 LYS A CA 1
ATOM 1573 C C . LYS A 1 192 ? -34.825 -19.863 41.273 1.00 31.14 192 LYS A C 1
ATOM 1575 O O . LYS A 1 192 ? -34.969 -18.866 41.960 1.00 31.14 192 LYS A O 1
ATOM 1580 N N . ARG A 1 193 ? -34.700 -19.872 39.925 1.00 30.42 193 ARG A N 1
ATOM 1581 C CA . ARG A 1 193 ? -35.071 -18.826 38.930 1.00 30.42 193 ARG A CA 1
ATOM 1582 C C . ARG A 1 193 ? -34.171 -17.563 38.894 1.00 30.42 193 ARG A C 1
ATOM 1584 O O . ARG A 1 193 ? -33.703 -17.138 39.929 1.00 30.42 193 ARG A O 1
ATOM 1591 N N . GLU A 1 194 ? -33.818 -16.917 37.778 1.00 27.02 194 GLU A N 1
ATOM 1592 C CA . GLU A 1 194 ? -34.302 -16.839 36.387 1.00 27.02 194 GLU A CA 1
ATOM 1593 C C . GLU A 1 194 ? -33.123 -16.681 35.406 1.00 27.02 194 GLU A C 1
ATOM 1595 O O . GLU A 1 194 ? -32.053 -16.193 35.764 1.00 27.02 194 GLU A O 1
ATOM 1600 N N . VAL A 1 195 ? -33.341 -17.106 34.160 1.00 36.25 195 VAL A N 1
ATOM 1601 C CA . VAL A 1 195 ? -32.442 -16.898 33.020 1.00 36.25 195 VAL A CA 1
ATOM 1602 C C . VAL A 1 195 ? -32.710 -15.503 32.453 1.00 36.25 195 VAL A C 1
ATOM 1604 O O . VAL A 1 195 ? -33.807 -15.253 31.960 1.00 36.25 195 VAL A O 1
ATOM 1607 N N . SER A 1 196 ? -31.707 -14.627 32.491 1.00 31.48 196 SER A N 1
ATOM 1608 C CA . SER A 1 196 ? -31.669 -13.391 31.700 1.00 31.48 196 SER A CA 1
ATOM 1609 C C . SER A 1 196 ? -30.687 -13.585 30.540 1.00 31.48 196 SER A C 1
ATOM 1611 O O . SER A 1 196 ? -29.562 -14.026 30.789 1.00 31.48 196 SER A O 1
ATOM 1613 N N . PRO A 1 197 ? -31.062 -13.281 29.286 1.00 37.22 197 PRO A N 1
ATOM 1614 C CA . PRO A 1 197 ? -30.196 -13.486 28.135 1.00 37.22 197 PRO A CA 1
ATOM 1615 C C . PRO A 1 197 ? -29.267 -12.279 27.974 1.00 37.22 197 PRO A C 1
ATOM 1617 O O . PRO A 1 197 ? -29.603 -11.300 27.315 1.00 37.22 197 PRO A O 1
ATOM 1620 N N . SER A 1 198 ? -28.083 -12.335 28.580 1.00 36.19 198 SER A N 1
ATOM 1621 C CA . SER A 1 198 ? -26.954 -11.476 28.202 1.00 36.19 198 SER A CA 1
ATOM 1622 C C . SER A 1 198 ? -25.956 -12.296 27.386 1.00 36.19 198 SER A C 1
ATOM 1624 O O . SER A 1 198 ? -24.822 -12.511 27.798 1.00 36.19 198 SER A O 1
ATOM 1626 N N . SER A 1 1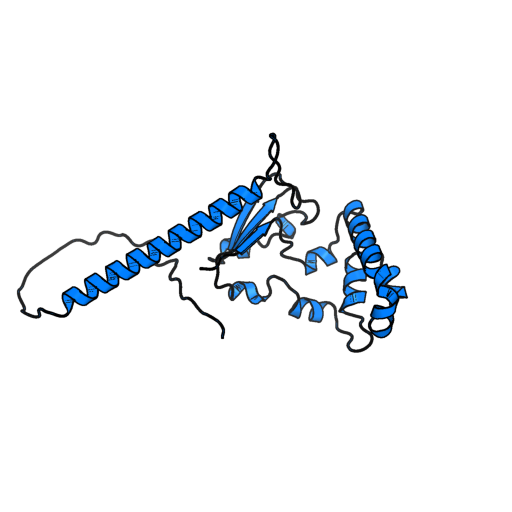99 ? -26.405 -12.835 26.256 1.00 45.97 199 SER A N 1
ATOM 1627 C CA . SER A 1 199 ? -25.561 -13.580 25.322 1.00 45.97 199 SER A CA 1
ATOM 1628 C C . SER A 1 199 ? -25.721 -12.972 23.934 1.00 45.97 199 SER A C 1
ATOM 1630 O O . SER A 1 199 ? -26.682 -13.282 23.232 1.00 45.97 199 SER A O 1
ATOM 1632 N N . SER A 1 200 ? -24.816 -12.070 23.554 1.00 43.44 200 SER A N 1
ATOM 1633 C CA . SER A 1 200 ? -24.578 -11.786 22.127 1.00 43.44 200 SER A CA 1
ATOM 1634 C C . SER A 1 200 ? -23.253 -11.091 21.803 1.00 43.44 200 SER A C 1
ATOM 1636 O O . SER A 1 200 ? -22.900 -11.061 20.634 1.00 43.44 200 SER A O 1
ATOM 1638 N N . LEU A 1 201 ? -22.482 -10.579 22.775 1.00 38.53 201 LEU A N 1
ATOM 1639 C CA . LEU A 1 201 ? -21.189 -9.929 22.476 1.00 38.53 201 LEU A CA 1
ATOM 1640 C C . LEU A 1 201 ? -19.968 -10.639 23.077 1.00 38.53 201 LEU A C 1
ATOM 1642 O O . LEU A 1 201 ? -18.925 -10.685 22.429 1.00 38.53 201 LEU A O 1
ATOM 1646 N N . ASP A 1 202 ? -20.099 -11.258 24.253 1.00 39.91 202 ASP A N 1
ATOM 1647 C CA . ASP A 1 202 ? -18.972 -11.925 24.927 1.00 39.91 202 ASP A CA 1
ATOM 1648 C C . ASP A 1 202 ? -18.506 -13.215 24.224 1.00 39.91 202 ASP A C 1
ATOM 1650 O O . ASP A 1 202 ? -17.357 -13.621 24.387 1.00 39.91 202 ASP A O 1
ATOM 1654 N N . GLU A 1 203 ? -19.361 -13.853 23.415 1.00 39.69 203 GLU A N 1
ATOM 1655 C CA . GLU A 1 203 ? -18.981 -15.049 22.642 1.00 39.69 203 GLU A CA 1
ATOM 1656 C C . GLU A 1 203 ? -18.244 -14.725 21.335 1.00 39.69 203 GLU A C 1
ATOM 1658 O O . GLU A 1 203 ? -17.561 -15.596 20.802 1.00 39.69 203 GLU A O 1
ATOM 1663 N N . ILE A 1 204 ? -18.330 -13.488 20.827 1.00 46.56 204 ILE A N 1
ATOM 1664 C CA . ILE A 1 204 ? -17.760 -13.137 19.514 1.00 46.56 204 ILE A CA 1
ATOM 1665 C C . ILE A 1 204 ? -16.261 -12.810 19.621 1.00 46.56 204 ILE A C 1
ATOM 1667 O O . ILE A 1 204 ? -15.508 -13.055 18.683 1.00 46.56 204 ILE A O 1
ATOM 1671 N N . PHE A 1 205 ? -15.785 -12.320 20.771 1.00 45.06 205 PHE A N 1
ATOM 1672 C CA . PHE A 1 205 ? -14.412 -11.821 20.904 1.00 45.06 205 PHE A CA 1
ATOM 1673 C C . PHE A 1 205 ? -13.683 -12.387 22.127 1.00 45.06 205 PHE A C 1
ATOM 1675 O O . PHE A 1 205 ? -13.484 -11.705 23.132 1.00 45.06 205 PHE A O 1
ATOM 1682 N N . SER A 1 206 ? -13.197 -13.630 22.034 1.00 41.53 206 SER A N 1
ATOM 1683 C CA . SER A 1 206 ? -12.212 -14.144 22.995 1.00 41.53 206 SER A CA 1
ATOM 1684 C C . SER A 1 206 ? -10.789 -13.817 22.522 1.00 41.53 206 SER A C 1
ATOM 1686 O O . SER A 1 206 ? -10.229 -14.516 21.676 1.00 41.53 206 SER A O 1
ATOM 1688 N N . TRP A 1 207 ? -10.173 -12.765 23.066 1.00 54.00 207 TRP A N 1
ATOM 1689 C CA . TRP A 1 207 ? -8.787 -12.409 22.742 1.00 54.00 207 TRP A CA 1
ATOM 1690 C C . TRP A 1 207 ? -7.804 -13.416 23.358 1.00 54.00 207 TRP A C 1
ATOM 1692 O O . TRP A 1 207 ? -7.521 -13.378 24.562 1.00 54.00 207 TRP A O 1
ATOM 1702 N N . LYS A 1 208 ? -7.241 -14.309 22.534 1.00 45.25 208 LYS A N 1
ATOM 1703 C CA . LYS A 1 208 ? -6.063 -15.115 22.889 1.00 45.25 208 LYS A CA 1
ATOM 1704 C C . LYS A 1 208 ? -4.819 -14.445 22.308 1.00 45.25 208 LYS A C 1
ATOM 1706 O O . LYS A 1 208 ? -4.657 -14.372 21.099 1.00 45.25 208 LYS A O 1
ATOM 1711 N N . ARG A 1 209 ? -3.945 -13.927 23.182 1.00 41.31 209 ARG A N 1
ATOM 1712 C CA . ARG A 1 209 ? -2.632 -13.385 22.795 1.00 41.31 209 ARG A CA 1
ATOM 1713 C C . ARG A 1 209 ? -1.741 -14.543 22.331 1.00 41.31 209 ARG A C 1
ATOM 1715 O O . ARG A 1 209 ? -1.085 -15.175 23.156 1.00 41.31 209 ARG A O 1
ATOM 1722 N N . SER A 1 210 ? -1.747 -14.831 21.038 1.00 38.50 210 SER A N 1
ATOM 1723 C CA . SER A 1 210 ? -0.791 -15.739 20.407 1.00 38.50 210 SER A CA 1
ATOM 1724 C C . SER A 1 210 ? 0.436 -14.918 20.023 1.00 38.50 210 SER A C 1
ATOM 1726 O O . SER A 1 210 ? 0.428 -14.219 19.018 1.00 38.50 210 SER A O 1
ATOM 1728 N N . TYR A 1 211 ? 1.472 -14.933 20.859 1.00 37.22 211 TYR A N 1
ATOM 1729 C CA . TYR A 1 211 ? 2.788 -14.462 20.434 1.00 37.22 211 TYR A CA 1
ATOM 1730 C C . TYR A 1 211 ? 3.439 -15.602 19.651 1.00 37.22 211 TYR A C 1
ATOM 1732 O O . TYR A 1 211 ? 3.689 -16.663 20.229 1.00 37.22 211 TYR A O 1
ATOM 1740 N N . THR A 1 212 ? 3.701 -15.407 18.361 1.00 36.72 212 THR A N 1
ATOM 1741 C CA . THR A 1 212 ? 4.709 -16.205 17.662 1.00 36.72 212 THR A CA 1
ATOM 1742 C C . THR A 1 212 ? 6.075 -15.858 18.256 1.00 36.72 212 THR A C 1
ATOM 1744 O O . THR A 1 212 ? 6.355 -14.704 18.594 1.00 36.72 212 THR A O 1
ATOM 1747 N N . ARG A 1 213 ? 6.851 -16.903 18.538 1.00 31.16 213 ARG A N 1
ATOM 1748 C CA . ARG A 1 213 ? 8.146 -16.853 19.219 1.00 31.16 213 ARG A CA 1
ATOM 1749 C C . ARG A 1 213 ? 9.277 -16.798 18.210 1.00 31.16 213 ARG A C 1
ATOM 1751 O O . ARG A 1 213 ? 9.124 -17.467 17.167 1.00 31.16 213 ARG A O 1
#

Foldseek 3Di:
DDAAEAFQDQQQVLVDQVVAAPVVVFVVVLVVVLVVCVVVCVVCVQWFDNVQLNVDDGPNSNVCRRPQVTPPHHHDPVVVCCPVRPCNCVLVDQHAYEYEHECPARNSDHCVPRPPVVCCVPPPRYHYDYHPDQYRPRCDDPDDDDRVSVVVVVVVVVVVVVVVVVVVVVVVVVVVVVVVPPDDPDDDDDDDDDDDDPPDPPVPDDRDPDDDD

Solvent-accessible surface area (backbone atoms only — not comparable to full-atom values): 12926 Å² total; per-residue (Å²): 139,74,67,48,76,39,72,43,69,68,59,42,53,67,60,47,42,73,72,51,56,57,66,72,57,36,52,51,52,44,50,50,54,47,58,64,47,58,80,43,46,80,76,40,51,82,43,24,58,55,71,59,37,74,64,41,89,46,58,42,52,29,51,44,34,64,69,20,48,24,72,87,64,64,49,52,72,64,65,50,43,78,73,64,45,84,54,76,62,58,89,70,56,84,45,46,33,40,37,38,37,26,56,55,10,72,74,64,37,57,47,96,78,39,49,68,62,64,52,52,73,72,39,94,36,42,43,76,46,78,36,75,63,27,36,52,82,50,31,69,60,98,57,84,77,74,40,51,61,59,55,51,52,55,50,49,54,50,52,53,51,53,50,54,54,49,52,52,52,52,53,51,53,50,55,54,57,59,61,71,67,76,77,75,94,73,93,78,90,86,85,85,87,82,92,76,91,88,79,80,62,78,84,79,65,79,88,73,89,72,77,86,130

Secondary structure (DSSP, 8-state):
---EEEES--S-HHHHHHH---HHHHHHHHHHHHHHHHTTHHHHTTTB-HHHHHH--SHHHHHIIIIISBSS----HHHHHHHH-TTTTGGG--S-EEEEEETT-TTT--HHHHS-HHHHHH-TTEEEEEESS-TTTT---SSSSS-HHHHHHHHHHHHHHHHHHHHHHHHHHHHHHHHTTSS----------------SSTTT---------